Protein AF-A0A1W0E5W8-F1 (afdb_monomer_lite)

Secondary structure (DSSP, 8-state):
--HHHHHHHHHHHHGGG------PPPHHHHHHHHHHHHH---TT-TTTT-HHHHHHHHHHHHHHHHH-SS---TTHHHHHHHHHHHHHHHHHHTS--------HHHHHHHHHHHHHHHHHHHHHHHHHHHHHHTT-----------S-TTSS--------SS-SSHHHHHHHHHHHHHTHHHHHHHHHHHHHHIIIIIHHHHHHHHHHHHHHHHHHHHHHHHTT----TTGGG--HHHHHHHHHHHBS-HHHHHHHHHHHHTS-TTHHHHHHHHSHHHHTTGGG--TT--B---TTHHHHHHHHHHHHHHHHHHHHHH-SSHHHHHHHHHHHHHHHHHHHHHHTT-

Structure (mmCIF, N/CA/C/O backbone):
data_AF-A0A1W0E5W8-F1
#
_entry.id   AF-A0A1W0E5W8-F1
#
loop_
_atom_site.group_PDB
_atom_site.id
_atom_site.type_symbol
_atom_site.label_atom_id
_atom_site.label_alt_id
_atom_site.label_comp_id
_atom_site.label_asym_id
_atom_site.label_entity_id
_atom_site.label_seq_id
_atom_site.pdbx_PDB_ins_code
_atom_site.Cartn_x
_atom_site.Cartn_y
_atom_site.Cartn_z
_atom_site.occupancy
_atom_site.B_iso_or_equiv
_atom_site.auth_seq_id
_atom_site.auth_comp_id
_atom_site.auth_asym_id
_atom_site.auth_atom_id
_atom_site.pdbx_PDB_model_num
ATOM 1 N N . MET A 1 1 ? -18.834 -0.008 -12.658 1.00 58.00 1 MET A N 1
ATOM 2 C CA . MET A 1 1 ? -17.490 0.551 -12.924 1.00 58.00 1 MET A CA 1
ATOM 3 C C . MET A 1 1 ? -16.492 -0.387 -12.278 1.00 58.00 1 MET A C 1
ATOM 5 O O . MET A 1 1 ? -16.696 -0.708 -11.116 1.00 58.00 1 MET A O 1
ATOM 9 N N . ASP A 1 2 ? -15.498 -0.856 -13.028 1.00 92.31 2 ASP A N 1
ATOM 10 C CA . ASP A 1 2 ? -14.417 -1.704 -12.510 1.00 92.31 2 ASP A CA 1
ATOM 11 C C . ASP A 1 2 ? -13.715 -1.035 -11.302 1.00 92.31 2 ASP A C 1
ATOM 13 O O . ASP A 1 2 ? -13.502 0.183 -11.302 1.00 92.31 2 ASP A O 1
ATOM 17 N N . VAL A 1 3 ? -13.423 -1.807 -10.248 1.00 94.62 3 VAL A N 1
ATOM 18 C CA . VAL A 1 3 ? -12.917 -1.300 -8.957 1.00 94.62 3 VAL A CA 1
ATOM 19 C C . VAL A 1 3 ? -11.514 -0.707 -9.075 1.00 94.62 3 VAL A C 1
ATOM 21 O O . VAL A 1 3 ? -11.220 0.299 -8.420 1.00 94.62 3 VAL A O 1
ATOM 24 N N . ARG A 1 4 ? -10.688 -1.252 -9.976 1.00 95.75 4 ARG A N 1
ATOM 25 C CA . ARG A 1 4 ? -9.381 -0.690 -10.338 1.00 95.75 4 ARG A CA 1
ATOM 26 C C . ARG A 1 4 ? -9.549 0.673 -11.003 1.00 95.75 4 ARG A C 1
ATOM 28 O O . ARG A 1 4 ? -8.963 1.658 -10.561 1.00 95.75 4 ARG A O 1
ATOM 35 N N . ASN A 1 5 ? -10.411 0.762 -12.015 1.00 96.19 5 ASN A N 1
ATOM 36 C CA . ASN A 1 5 ? -10.716 2.028 -12.685 1.00 96.19 5 ASN A CA 1
ATOM 37 C C . ASN A 1 5 ? -11.333 3.076 -11.742 1.00 96.19 5 ASN A C 1
ATOM 39 O O . ASN A 1 5 ? -11.076 4.271 -11.894 1.00 96.19 5 ASN A O 1
ATOM 43 N N . LYS A 1 6 ? -12.125 2.651 -10.746 1.00 95.69 6 LYS A N 1
ATOM 44 C CA . LYS A 1 6 ? -12.601 3.545 -9.678 1.00 95.69 6 LYS A CA 1
ATOM 45 C C . LYS A 1 6 ? -11.431 4.126 -8.881 1.00 95.69 6 LYS A C 1
ATOM 47 O O . LYS A 1 6 ? -11.396 5.339 -8.682 1.00 95.69 6 LYS A O 1
ATOM 52 N N . LEU A 1 7 ? -10.480 3.280 -8.474 1.00 95.69 7 LEU A N 1
ATOM 53 C CA . LEU A 1 7 ? -9.298 3.697 -7.716 1.00 95.69 7 LEU A CA 1
ATOM 54 C C . LEU A 1 7 ? -8.460 4.714 -8.496 1.00 95.69 7 LEU A C 1
ATOM 56 O O . LEU A 1 7 ? -8.128 5.764 -7.953 1.00 95.69 7 LEU A O 1
ATOM 60 N N . ILE A 1 8 ? -8.184 4.435 -9.773 1.00 96.06 8 ILE A N 1
ATOM 61 C CA . ILE A 1 8 ? -7.447 5.338 -10.671 1.00 96.06 8 ILE A CA 1
ATOM 62 C C . ILE A 1 8 ? -8.102 6.724 -10.703 1.00 96.06 8 ILE A C 1
ATOM 64 O O . ILE A 1 8 ? -7.454 7.718 -10.382 1.00 96.06 8 ILE A O 1
ATOM 68 N N . LYS A 1 9 ? -9.411 6.784 -10.982 1.00 94.81 9 LYS A N 1
ATOM 69 C CA . LYS A 1 9 ? -10.157 8.051 -11.047 1.00 94.81 9 LYS A CA 1
ATOM 70 C C . LYS A 1 9 ? -10.177 8.799 -9.715 1.00 94.81 9 LYS A C 1
ATOM 72 O O . LYS A 1 9 ? -10.120 10.026 -9.697 1.00 94.81 9 LYS A O 1
ATOM 77 N N . ASN A 1 10 ? -10.299 8.080 -8.601 1.00 93.19 10 ASN A N 1
ATOM 78 C CA . ASN A 1 10 ? -10.285 8.681 -7.269 1.00 93.19 10 ASN A CA 1
ATOM 79 C C . ASN A 1 10 ? -8.910 9.287 -6.943 1.00 93.19 10 ASN A C 1
ATOM 81 O O . ASN A 1 10 ? -8.845 10.386 -6.392 1.00 93.19 10 ASN A O 1
ATOM 85 N N . ILE A 1 11 ? -7.822 8.615 -7.334 1.00 93.38 11 ILE A N 1
ATOM 86 C CA . ILE A 1 11 ? -6.462 9.147 -7.214 1.00 93.38 11 ILE A CA 1
ATOM 87 C C . ILE A 1 11 ? -6.289 10.393 -8.081 1.00 93.38 11 ILE A C 1
ATOM 89 O O . ILE A 1 11 ? -5.874 11.420 -7.555 1.00 93.38 11 ILE A O 1
ATOM 93 N N . GLU A 1 12 ? -6.660 10.345 -9.360 1.00 92.81 12 GLU A N 1
ATOM 94 C CA . GLU A 1 12 ? -6.537 11.485 -10.282 1.00 92.81 12 GLU A CA 1
ATOM 95 C C . GLU A 1 12 ? -7.231 12.743 -9.742 1.00 92.81 12 GLU A C 1
ATOM 97 O O . GLU A 1 12 ? -6.629 13.814 -9.722 1.00 92.81 12 GLU A O 1
ATOM 102 N N . LYS A 1 13 ? -8.446 12.600 -9.196 1.00 89.25 13 LYS A N 1
ATOM 103 C CA . LYS A 1 13 ? -9.194 13.703 -8.566 1.00 89.25 13 LYS A CA 1
ATOM 104 C C . LYS A 1 13 ? -8.541 14.246 -7.295 1.00 89.25 13 LYS A C 1
ATOM 106 O O . LYS A 1 13 ? -8.715 15.413 -6.967 1.00 89.25 13 LYS A O 1
ATOM 111 N N . SER A 1 14 ? -7.817 13.415 -6.545 1.00 82.50 14 SER A N 1
ATOM 112 C CA . SER A 1 14 ? -7.201 13.829 -5.276 1.00 82.50 14 SER A CA 1
ATOM 113 C C . SER A 1 14 ? -5.969 14.727 -5.449 1.00 82.50 14 SER A C 1
ATOM 115 O O . SER A 1 14 ? -5.551 15.372 -4.490 1.00 82.50 14 SER A O 1
ATOM 117 N N . VAL A 1 15 ? -5.396 14.782 -6.658 1.00 75.06 15 VAL A N 1
ATOM 118 C CA . VAL A 1 15 ? -4.129 15.474 -6.953 1.00 75.06 15 VAL A CA 1
ATOM 119 C C . VAL A 1 15 ? -4.300 16.986 -7.165 1.00 75.06 15 VAL A C 1
ATOM 121 O O . VAL A 1 15 ? -3.324 17.723 -7.059 1.00 75.06 15 VAL A O 1
ATOM 124 N N . GLU A 1 16 ? -5.516 17.484 -7.404 1.00 60.84 16 GLU A N 1
ATOM 125 C CA . GLU A 1 16 ? -5.757 18.875 -7.832 1.00 60.84 16 GLU A CA 1
ATOM 126 C C . GLU A 1 16 ? -5.428 19.962 -6.779 1.00 60.84 16 GLU A C 1
ATOM 128 O O . GLU A 1 16 ? -5.461 21.149 -7.102 1.00 60.84 16 GLU A O 1
ATOM 133 N N . HIS A 1 17 ? -5.080 19.612 -5.531 1.00 54.69 17 HIS A N 1
ATOM 134 C CA . HIS A 1 17 ? -5.080 20.571 -4.412 1.00 54.69 17 HIS A CA 1
ATOM 135 C C . HIS A 1 17 ? -3.897 20.500 -3.432 1.00 54.69 17 HIS A C 1
ATOM 137 O O . HIS A 1 17 ? -4.083 20.770 -2.245 1.00 54.69 17 HIS A O 1
ATOM 143 N N . CYS A 1 18 ? -2.682 20.141 -3.853 1.00 54.75 18 CYS A N 1
ATOM 144 C CA . CYS A 1 18 ? -1.567 20.055 -2.900 1.00 54.75 18 CYS A CA 1
ATOM 145 C C . CYS A 1 18 ? -0.291 20.772 -3.352 1.00 54.75 18 CYS A C 1
ATOM 147 O O . CYS A 1 18 ? 0.411 20.323 -4.254 1.00 54.75 18 CYS A O 1
ATOM 149 N N . GLU A 1 19 ? 0.049 21.845 -2.638 1.00 59.34 19 GLU A N 1
ATOM 150 C CA . GLU A 1 19 ? 1.420 22.340 -2.539 1.00 59.34 19 GLU A CA 1
ATOM 151 C C . GLU A 1 19 ? 2.146 21.555 -1.441 1.00 59.34 19 GLU A C 1
ATOM 153 O O . GLU A 1 19 ? 1.634 21.392 -0.329 1.00 59.34 19 GLU A O 1
ATOM 158 N N . PHE A 1 20 ? 3.336 21.038 -1.749 1.00 65.44 20 PHE A N 1
ATOM 159 C CA . PHE A 1 20 ? 4.083 20.181 -0.834 1.00 65.44 20 PHE A CA 1
ATOM 160 C C . PHE A 1 20 ? 5.396 20.830 -0.395 1.00 65.44 20 PHE A C 1
ATOM 162 O O . PHE A 1 20 ? 6.186 21.283 -1.223 1.00 65.44 20 PHE A O 1
ATOM 169 N N . ILE A 1 21 ? 5.677 20.794 0.910 1.00 69.75 21 ILE A N 1
ATOM 170 C CA . ILE A 1 21 ? 6.991 21.159 1.449 1.00 69.75 21 ILE A CA 1
ATOM 171 C C . ILE A 1 21 ? 7.926 19.963 1.270 1.00 69.75 21 ILE A C 1
ATOM 173 O O . ILE A 1 21 ? 7.663 18.879 1.788 1.00 69.75 21 ILE A O 1
ATOM 177 N N . ALA A 1 22 ? 9.027 20.152 0.546 1.00 72.31 22 ALA A N 1
ATOM 178 C CA . ALA A 1 22 ? 9.984 19.085 0.290 1.00 72.31 22 ALA A CA 1
ATOM 179 C C . ALA A 1 22 ? 10.604 18.549 1.596 1.00 72.31 22 ALA A C 1
ATOM 181 O O . ALA A 1 22 ? 11.234 19.286 2.354 1.00 72.31 22 ALA A O 1
ATOM 182 N N . VAL A 1 23 ? 10.480 17.239 1.825 1.00 80.19 23 VAL A N 1
ATOM 183 C CA . VAL A 1 23 ? 11.165 16.527 2.914 1.00 80.19 23 VAL A CA 1
ATOM 184 C C . VAL A 1 23 ? 12.370 15.798 2.333 1.00 80.19 23 VAL A C 1
ATOM 186 O O . VAL A 1 23 ? 12.227 14.738 1.715 1.00 80.19 23 VAL A O 1
ATOM 189 N N . LYS A 1 24 ? 13.568 16.353 2.546 1.00 85.50 24 LYS A N 1
ATOM 190 C CA . LYS A 1 24 ? 14.823 15.728 2.113 1.00 85.50 24 LYS A CA 1
ATOM 191 C C . LYS A 1 24 ? 15.079 14.452 2.920 1.00 85.50 24 LYS A C 1
ATOM 193 O O . LYS A 1 24 ? 15.191 14.507 4.141 1.00 85.50 24 LYS A O 1
ATOM 198 N N . LYS A 1 25 ? 15.195 13.317 2.229 1.00 90.62 25 LYS A N 1
ATOM 199 C CA . LYS A 1 25 ? 15.547 12.025 2.833 1.00 90.62 25 LYS A CA 1
ATOM 200 C C . LYS A 1 25 ? 17.020 11.996 3.225 1.00 90.62 25 LYS A C 1
ATOM 202 O O . LYS A 1 25 ? 17.877 12.461 2.469 1.00 90.62 25 LYS A O 1
ATOM 207 N N . CYS A 1 26 ? 17.317 11.455 4.402 1.00 90.25 26 CYS A N 1
ATOM 208 C CA . CYS A 1 26 ? 18.695 11.229 4.831 1.00 90.25 26 CYS A CA 1
ATOM 209 C C . CYS A 1 26 ? 19.223 9.880 4.309 1.00 90.25 26 CYS A C 1
ATOM 211 O O . CYS A 1 26 ? 18.461 9.057 3.805 1.00 90.25 26 CYS A O 1
ATOM 213 N N . LYS A 1 27 ? 20.535 9.629 4.422 1.00 90.50 27 LYS A N 1
ATOM 214 C CA . LYS A 1 27 ? 21.166 8.406 3.889 1.00 90.50 27 LYS A CA 1
ATOM 215 C C . LYS A 1 27 ? 20.543 7.120 4.455 1.00 90.50 27 LYS A C 1
ATOM 217 O O . LYS A 1 27 ? 20.343 6.173 3.703 1.00 90.50 27 LYS A O 1
ATOM 222 N N . SER A 1 28 ? 20.202 7.097 5.746 1.00 89.38 28 SER A N 1
ATOM 223 C CA . SER A 1 28 ? 19.550 5.935 6.366 1.00 89.38 28 SER A CA 1
ATOM 224 C C . SER A 1 28 ? 18.133 5.705 5.840 1.00 89.38 28 SER A C 1
ATOM 226 O O . SER A 1 28 ? 17.738 4.554 5.664 1.00 89.38 28 SER A O 1
ATOM 228 N N . ASP A 1 29 ? 17.382 6.768 5.526 1.00 89.81 29 ASP A N 1
ATOM 229 C CA . ASP A 1 29 ? 16.061 6.627 4.900 1.00 89.81 29 ASP A CA 1
ATOM 230 C C . ASP A 1 29 ? 16.194 5.989 3.519 1.00 89.81 29 ASP A C 1
ATOM 232 O O . ASP A 1 29 ? 15.454 5.064 3.203 1.00 89.81 29 ASP A O 1
ATOM 236 N N . ILE A 1 30 ? 17.165 6.441 2.715 1.00 93.19 30 ILE A N 1
ATOM 237 C CA . ILE A 1 30 ? 17.420 5.885 1.379 1.00 93.19 30 ILE A CA 1
ATOM 238 C C . ILE A 1 30 ? 17.762 4.398 1.458 1.00 93.19 30 ILE A C 1
ATOM 240 O O . ILE A 1 30 ? 17.171 3.611 0.725 1.00 93.19 30 ILE A O 1
ATOM 244 N N . GLN A 1 31 ? 18.642 4.008 2.383 1.00 91.75 31 GLN A N 1
ATOM 245 C CA . GLN A 1 31 ? 18.984 2.599 2.589 1.00 91.75 31 GLN A CA 1
ATOM 246 C C . GLN A 1 31 ? 17.761 1.774 3.006 1.00 91.75 31 GLN A C 1
ATOM 248 O O . GLN A 1 31 ? 17.557 0.660 2.530 1.00 91.75 31 GLN A O 1
ATOM 253 N N . THR A 1 32 ? 16.916 2.328 3.878 1.00 91.06 32 THR A N 1
ATOM 254 C CA . THR A 1 32 ? 15.687 1.656 4.314 1.00 91.06 32 THR A CA 1
ATOM 255 C C . THR A 1 32 ? 14.719 1.486 3.144 1.00 91.06 32 THR A C 1
ATOM 257 O O . THR A 1 32 ? 14.170 0.404 2.965 1.00 91.06 32 THR A O 1
ATOM 260 N N . ILE A 1 33 ? 14.539 2.518 2.313 1.00 94.75 33 ILE A N 1
ATOM 261 C CA . ILE A 1 33 ? 13.714 2.451 1.099 1.00 94.75 33 ILE A CA 1
ATOM 262 C C . ILE A 1 33 ? 14.251 1.365 0.162 1.00 94.75 33 ILE A C 1
ATOM 264 O O . ILE A 1 33 ? 13.479 0.530 -0.296 1.00 94.75 33 ILE A O 1
ATOM 268 N N . GLU A 1 34 ? 15.559 1.338 -0.094 1.00 93.94 34 GLU A N 1
ATOM 269 C CA . GLU A 1 34 ? 16.199 0.334 -0.952 1.00 93.94 34 GLU A CA 1
ATOM 270 C C . GLU A 1 34 ? 15.965 -1.094 -0.433 1.00 93.94 34 GLU A C 1
ATOM 272 O O . GLU A 1 34 ? 15.502 -1.965 -1.176 1.00 93.94 34 GLU A O 1
ATOM 277 N N . ASN A 1 35 ? 16.184 -1.320 0.864 1.00 91.31 35 ASN A N 1
ATOM 278 C CA . ASN A 1 35 ? 15.959 -2.614 1.508 1.00 91.31 35 ASN A CA 1
ATOM 279 C C . ASN A 1 35 ? 14.480 -3.032 1.447 1.00 91.31 35 ASN A C 1
ATOM 281 O O . ASN A 1 35 ? 14.163 -4.196 1.192 1.00 91.31 35 ASN A O 1
ATOM 285 N N . ASP A 1 36 ? 13.559 -2.092 1.667 1.00 91.75 36 ASP A N 1
ATOM 286 C CA . ASP A 1 36 ? 12.119 -2.318 1.565 1.00 91.75 36 ASP A CA 1
ATOM 287 C C . ASP A 1 36 ? 11.698 -2.664 0.131 1.00 91.75 36 ASP A C 1
ATOM 289 O O . ASP A 1 36 ? 10.941 -3.615 -0.061 1.00 91.75 36 ASP A O 1
ATOM 293 N N . VAL A 1 37 ? 12.208 -1.951 -0.877 1.00 93.81 37 VAL A N 1
ATOM 294 C CA . VAL A 1 37 ? 11.963 -2.232 -2.302 1.00 93.81 37 VAL A CA 1
ATOM 295 C C . VAL A 1 37 ? 12.439 -3.632 -2.673 1.00 93.81 37 VAL A C 1
ATOM 297 O O . VAL A 1 37 ? 11.706 -4.386 -3.320 1.00 93.81 37 VAL A O 1
ATOM 300 N N . ASN A 1 38 ? 13.645 -4.005 -2.245 1.00 89.88 38 ASN A N 1
ATOM 301 C CA . ASN A 1 38 ? 14.229 -5.300 -2.568 1.00 89.88 38 ASN A CA 1
ATOM 302 C C . ASN A 1 38 ? 13.421 -6.466 -1.989 1.00 89.88 38 ASN A C 1
ATOM 304 O O . ASN A 1 38 ? 13.151 -7.431 -2.712 1.00 89.88 38 ASN A O 1
ATOM 308 N N . ARG A 1 39 ? 12.977 -6.351 -0.732 1.00 86.50 39 ARG A N 1
ATOM 309 C CA . ARG A 1 39 ? 12.235 -7.417 -0.040 1.00 86.50 39 ARG A CA 1
ATOM 310 C C . ARG A 1 39 ? 10.721 -7.401 -0.266 1.00 86.50 39 ARG A C 1
ATOM 312 O O . ARG A 1 39 ? 10.044 -8.338 0.149 1.00 86.50 39 ARG A O 1
ATOM 319 N N . THR A 1 40 ? 10.164 -6.340 -0.856 1.00 86.69 40 THR A N 1
ATOM 320 C CA . THR A 1 40 ? 8.715 -6.261 -1.085 1.00 86.69 40 THR A CA 1
ATOM 321 C C . THR A 1 40 ? 8.278 -7.303 -2.103 1.00 86.69 40 THR A C 1
ATOM 323 O O . THR A 1 40 ? 8.819 -7.397 -3.207 1.00 86.69 40 THR A O 1
ATOM 326 N N . TYR A 1 41 ? 7.248 -8.061 -1.728 1.00 82.12 41 TYR A N 1
ATOM 327 C CA . TYR A 1 41 ? 6.700 -9.131 -2.541 1.00 82.12 41 TYR A CA 1
ATOM 328 C C . TYR A 1 41 ? 5.357 -8.734 -3.156 1.00 82.12 41 TYR A C 1
ATOM 330 O O . TYR A 1 41 ? 4.334 -8.676 -2.477 1.00 82.12 41 TYR A O 1
ATOM 338 N N . PHE A 1 42 ? 5.343 -8.486 -4.465 1.00 86.25 42 PHE A N 1
ATOM 339 C CA . PHE A 1 42 ? 4.152 -8.065 -5.212 1.00 86.25 42 PHE A CA 1
ATOM 340 C C . PHE A 1 42 ? 3.256 -9.255 -5.582 1.00 86.25 42 PHE A C 1
ATOM 342 O O . PHE A 1 42 ? 2.939 -9.476 -6.748 1.00 86.25 42 PHE A O 1
ATOM 349 N N . LYS A 1 43 ? 2.854 -10.061 -4.593 1.00 85.19 43 LYS A N 1
ATOM 350 C CA . LYS A 1 43 ? 2.081 -11.297 -4.825 1.00 85.19 43 LYS A CA 1
ATOM 351 C C . LYS A 1 43 ? 0.717 -11.086 -5.485 1.00 85.19 43 LYS A C 1
ATOM 353 O O . LYS A 1 43 ? 0.161 -12.020 -6.048 1.00 85.19 43 LYS A O 1
ATOM 358 N N . TYR A 1 44 ? 0.167 -9.883 -5.355 1.00 84.88 44 TYR A N 1
ATOM 359 C CA . TYR A 1 44 ? -1.111 -9.486 -5.941 1.00 84.88 44 TYR A CA 1
ATOM 360 C C . TYR A 1 44 ? -0.976 -9.024 -7.399 1.00 84.88 44 TYR A C 1
ATOM 362 O O . TYR A 1 44 ? -1.984 -8.760 -8.043 1.00 84.88 44 TYR A O 1
ATOM 370 N N . SER A 1 45 ? 0.250 -8.885 -7.907 1.00 89.00 45 SER A N 1
ATOM 371 C CA . SER A 1 45 ? 0.507 -8.300 -9.217 1.00 89.00 45 SER A CA 1
ATOM 372 C C . SER A 1 45 ? 0.187 -9.259 -10.361 1.00 89.00 45 SER A C 1
ATOM 374 O O . SER A 1 45 ? 0.540 -10.436 -10.311 1.00 89.00 45 SER A O 1
ATOM 376 N N . VAL A 1 46 ? -0.382 -8.755 -11.458 1.00 88.06 46 VAL A N 1
ATOM 377 C CA . VAL A 1 46 ? -0.590 -9.558 -12.680 1.00 88.06 46 VAL A CA 1
ATOM 378 C C . VAL A 1 46 ? 0.720 -9.934 -13.382 1.00 88.06 46 VAL A C 1
ATOM 380 O O . VAL A 1 46 ? 0.735 -10.833 -14.223 1.00 88.06 46 VAL A O 1
ATOM 383 N N . ILE A 1 47 ? 1.821 -9.244 -13.065 1.00 88.75 47 ILE A N 1
ATOM 384 C CA . ILE A 1 47 ? 3.176 -9.575 -13.533 1.00 88.75 47 ILE A CA 1
ATOM 385 C C . ILE A 1 47 ? 3.964 -10.374 -12.487 1.00 88.75 47 ILE A C 1
ATOM 387 O O . ILE A 1 47 ? 5.179 -10.539 -12.609 1.00 88.75 47 ILE A O 1
ATOM 391 N N . TYR A 1 48 ? 3.287 -10.900 -11.466 1.00 86.19 48 TYR A N 1
ATOM 392 C CA . TYR A 1 48 ? 3.891 -11.811 -10.508 1.00 86.19 48 TYR A CA 1
ATOM 393 C C . TYR A 1 48 ? 4.555 -13.008 -11.209 1.00 86.19 48 TYR A C 1
ATOM 395 O O . TYR A 1 48 ? 4.046 -13.550 -12.189 1.00 86.19 48 TYR A O 1
ATOM 403 N N . GLY A 1 49 ? 5.741 -13.393 -10.731 1.00 84.38 49 GLY A N 1
ATOM 404 C CA . GLY A 1 49 ? 6.586 -14.415 -11.359 1.00 84.38 49 GLY A CA 1
ATOM 405 C C . GLY A 1 49 ? 7.468 -13.901 -12.506 1.00 84.38 49 GLY A C 1
ATOM 406 O O . GLY A 1 49 ? 8.487 -14.522 -12.804 1.00 84.38 49 GLY A O 1
ATOM 407 N N . LYS A 1 50 ? 7.174 -12.735 -13.099 1.00 89.69 50 LYS A N 1
ATOM 408 C CA . LYS A 1 50 ? 8.038 -12.101 -14.109 1.00 89.69 50 LYS A CA 1
ATOM 409 C C . LYS A 1 50 ? 9.087 -11.212 -13.440 1.00 89.69 50 LYS A C 1
ATOM 411 O O . LYS A 1 50 ? 8.938 -9.992 -13.376 1.00 89.69 50 LYS A O 1
ATOM 416 N N . LYS A 1 51 ? 10.158 -11.829 -12.927 1.00 89.12 51 LYS A N 1
ATOM 417 C CA . LYS A 1 51 ? 11.212 -11.145 -12.148 1.00 89.12 51 LYS A CA 1
ATOM 418 C C . LYS A 1 51 ? 11.756 -9.880 -12.827 1.00 89.12 51 LYS A C 1
ATOM 420 O O . LYS A 1 51 ? 11.824 -8.840 -12.178 1.00 89.12 51 LYS A O 1
ATOM 425 N N . THR A 1 52 ? 12.083 -9.940 -14.121 1.00 91.56 52 THR A N 1
ATOM 426 C CA . THR A 1 52 ? 12.604 -8.780 -14.867 1.00 91.56 52 THR A CA 1
ATOM 427 C C . THR A 1 52 ? 11.580 -7.646 -14.963 1.00 91.56 52 THR A C 1
ATOM 429 O O . THR A 1 52 ? 11.926 -6.492 -14.739 1.00 91.56 52 THR A O 1
ATOM 432 N N . HIS A 1 53 ? 10.302 -7.948 -15.215 1.00 93.88 53 HIS A N 1
ATOM 433 C CA . HIS A 1 53 ? 9.237 -6.935 -15.246 1.00 93.88 53 HIS A CA 1
ATOM 434 C C . HIS A 1 53 ? 9.016 -6.284 -13.880 1.00 93.88 53 HIS A C 1
ATOM 436 O O . HIS A 1 53 ? 8.828 -5.072 -13.801 1.00 93.88 53 HIS A O 1
ATOM 442 N N . LEU A 1 54 ? 9.107 -7.055 -12.792 1.00 93.38 54 LEU A N 1
ATOM 443 C CA . LEU A 1 54 ? 9.004 -6.521 -11.431 1.00 93.38 54 LEU A CA 1
ATOM 444 C C . LEU A 1 54 ? 10.126 -5.526 -11.092 1.00 93.38 54 LEU A C 1
ATOM 446 O O . LEU A 1 54 ? 9.915 -4.654 -10.247 1.00 93.38 54 LEU A O 1
ATOM 450 N N . LYS A 1 55 ? 11.286 -5.580 -11.768 1.00 94.75 55 LYS A N 1
ATOM 451 C CA . LYS A 1 55 ? 12.330 -4.553 -11.614 1.00 94.75 55 LYS A CA 1
ATOM 452 C C . LYS A 1 55 ? 11.824 -3.162 -12.010 1.00 94.75 55 LYS A C 1
ATOM 454 O O . LYS A 1 55 ? 12.205 -2.189 -11.366 1.00 94.75 55 LYS A O 1
ATOM 459 N N . ILE A 1 56 ? 10.906 -3.044 -12.977 1.00 96.50 56 ILE A N 1
ATOM 460 C CA . ILE A 1 56 ? 10.302 -1.749 -13.339 1.00 96.50 56 ILE A CA 1
ATOM 461 C C . ILE A 1 56 ? 9.525 -1.167 -12.158 1.00 96.50 56 ILE A C 1
ATOM 463 O O . ILE A 1 56 ? 9.711 -0.001 -11.815 1.00 96.50 56 ILE A O 1
ATOM 467 N N . TYR A 1 57 ? 8.698 -1.980 -11.496 1.00 96.19 57 TYR A N 1
ATOM 468 C CA . TYR A 1 57 ? 7.938 -1.540 -10.322 1.00 96.19 57 TYR A CA 1
ATOM 469 C C . TYR A 1 57 ? 8.867 -1.077 -9.213 1.00 96.19 57 TYR A C 1
ATOM 471 O O . TYR A 1 57 ? 8.688 0.004 -8.661 1.00 96.19 57 TYR A O 1
ATOM 479 N N . LYS A 1 58 ? 9.884 -1.889 -8.921 1.00 96.00 58 LYS A N 1
ATOM 480 C CA . LYS A 1 58 ? 10.861 -1.604 -7.877 1.00 96.00 58 LYS A CA 1
ATOM 481 C C . LYS A 1 58 ? 11.628 -0.300 -8.137 1.00 96.00 58 LYS A C 1
ATOM 483 O O . LYS A 1 58 ? 11.719 0.513 -7.223 1.00 96.00 58 LYS A O 1
ATOM 488 N N . ASN A 1 59 ? 12.088 -0.050 -9.367 1.00 96.75 59 ASN A N 1
ATOM 489 C CA . ASN A 1 59 ? 12.752 1.213 -9.716 1.00 96.75 59 ASN A CA 1
ATOM 490 C C . ASN A 1 59 ? 11.815 2.421 -9.566 1.00 96.75 59 ASN A C 1
ATOM 492 O O . ASN A 1 59 ? 12.194 3.415 -8.949 1.00 96.75 59 ASN A O 1
ATOM 496 N N . ILE A 1 60 ? 10.581 2.326 -10.074 1.00 97.56 60 ILE A N 1
ATOM 497 C CA . ILE A 1 60 ? 9.589 3.406 -9.953 1.00 97.56 60 ILE A CA 1
ATOM 498 C C . ILE A 1 60 ? 9.303 3.712 -8.480 1.00 97.56 60 ILE A C 1
ATOM 500 O O . ILE A 1 60 ? 9.307 4.873 -8.081 1.00 97.56 60 ILE A O 1
ATOM 504 N N . LEU A 1 61 ? 9.101 2.680 -7.657 1.00 97.38 61 LEU A N 1
ATOM 505 C CA . LEU A 1 61 ? 8.849 2.836 -6.225 1.00 97.38 61 LEU A CA 1
ATOM 506 C C . LEU A 1 61 ? 10.048 3.445 -5.500 1.00 97.38 61 LEU A C 1
ATOM 508 O O . LEU A 1 61 ? 9.862 4.372 -4.714 1.00 97.38 61 LEU A O 1
ATOM 512 N N . PHE A 1 62 ? 11.264 2.970 -5.776 1.00 97.00 62 PHE A N 1
ATOM 513 C CA . PHE A 1 62 ? 12.482 3.520 -5.186 1.00 97.00 62 PHE A CA 1
ATOM 514 C C . PHE A 1 62 ? 12.607 5.022 -5.462 1.00 97.00 62 PHE A C 1
ATOM 516 O O . PHE A 1 62 ? 12.757 5.817 -4.533 1.00 97.00 62 PHE A O 1
ATOM 523 N N . GLU A 1 63 ? 12.478 5.426 -6.726 1.00 95.19 63 GLU A N 1
ATOM 524 C CA . GLU A 1 63 ? 12.554 6.833 -7.119 1.00 95.19 63 GLU A CA 1
ATOM 525 C C . GLU A 1 63 ? 11.425 7.667 -6.502 1.00 95.19 63 GLU A C 1
ATOM 527 O O . GLU A 1 63 ? 11.678 8.731 -5.938 1.00 95.19 63 GLU A O 1
ATOM 532 N N . MET A 1 64 ? 10.184 7.172 -6.548 1.00 95.38 64 MET A N 1
ATOM 533 C CA . MET A 1 64 ? 9.043 7.869 -5.959 1.00 95.38 64 MET A CA 1
ATOM 534 C C . MET A 1 64 ? 9.243 8.112 -4.463 1.00 95.38 64 MET A C 1
ATOM 536 O O . MET A 1 64 ? 9.056 9.235 -4.009 1.00 95.38 64 MET A O 1
ATOM 540 N N . PHE A 1 65 ? 9.631 7.094 -3.689 1.00 95.69 65 PHE A N 1
ATOM 541 C CA . PHE A 1 65 ? 9.793 7.222 -2.237 1.00 95.69 65 PHE A CA 1
ATOM 542 C C . PHE A 1 65 ? 11.044 7.994 -1.822 1.00 95.69 65 PHE A C 1
ATOM 544 O O . PHE A 1 65 ? 11.046 8.616 -0.756 1.00 95.69 65 PHE A O 1
ATOM 551 N N . ARG A 1 66 ? 12.082 8.015 -2.663 1.00 93.94 66 ARG A N 1
ATOM 552 C CA . ARG A 1 66 ? 13.212 8.932 -2.495 1.00 93.94 66 ARG A CA 1
ATOM 553 C C . ARG A 1 66 ? 12.755 10.391 -2.578 1.00 93.94 66 ARG A C 1
ATOM 555 O O . ARG A 1 66 ? 13.203 11.214 -1.780 1.00 93.94 66 ARG A O 1
ATOM 562 N N . ASP A 1 67 ? 11.845 10.686 -3.504 1.00 91.19 67 ASP A N 1
ATOM 563 C CA . ASP A 1 67 ? 11.490 12.057 -3.884 1.00 91.19 67 ASP A CA 1
ATOM 564 C C . ASP A 1 67 ? 10.168 12.549 -3.246 1.00 91.19 67 ASP A C 1
ATOM 566 O O . ASP A 1 67 ? 9.816 13.725 -3.361 1.00 91.19 67 ASP A O 1
ATOM 570 N N . ILE A 1 68 ? 9.421 11.679 -2.554 1.00 91.19 68 ILE A N 1
ATOM 571 C CA . ILE A 1 68 ? 8.132 12.021 -1.939 1.00 91.19 68 ILE A CA 1
ATOM 572 C C . ILE A 1 68 ? 8.304 12.969 -0.734 1.00 91.19 68 ILE A C 1
ATOM 574 O O . ILE A 1 68 ? 9.154 12.727 0.134 1.00 91.19 68 ILE A O 1
ATOM 578 N N . PRO A 1 69 ? 7.476 14.020 -0.595 1.00 90.81 69 PRO A N 1
ATOM 579 C CA . PRO A 1 69 ? 7.614 15.027 0.460 1.00 90.81 69 PRO A CA 1
ATOM 580 C C . PRO A 1 69 ? 7.003 14.593 1.809 1.00 90.81 69 PRO A C 1
ATOM 582 O O . PRO A 1 69 ? 6.435 15.400 2.535 1.00 90.81 69 PRO A O 1
ATOM 585 N N . VAL A 1 70 ? 7.115 13.311 2.170 1.00 89.56 70 VAL A N 1
ATOM 586 C CA . VAL A 1 70 ? 6.702 12.784 3.484 1.00 89.56 70 VAL A CA 1
ATOM 587 C C . VAL A 1 70 ? 7.814 11.935 4.102 1.00 89.56 70 VAL A C 1
ATOM 589 O O . VAL A 1 70 ? 8.582 11.331 3.351 1.00 89.56 70 VAL A O 1
ATOM 592 N N . PRO A 1 71 ? 7.955 11.870 5.439 1.00 89.69 71 PRO A N 1
ATOM 593 C CA . PRO A 1 71 ? 8.904 10.957 6.070 1.00 89.69 71 PRO A CA 1
ATOM 594 C C . PRO A 1 71 ? 8.62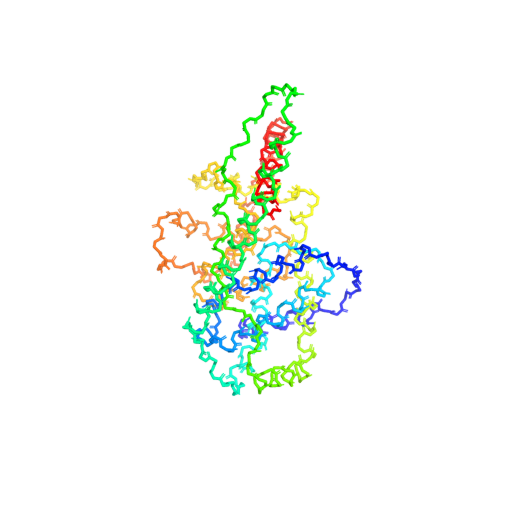0 9.506 5.672 1.00 89.69 71 PRO A C 1
ATOM 596 O O . PRO A 1 71 ? 7.461 9.105 5.545 1.00 89.69 71 PRO A O 1
ATOM 599 N N . TYR A 1 72 ? 9.682 8.732 5.458 1.00 90.62 72 TYR A N 1
ATOM 600 C CA . TYR A 1 72 ? 9.555 7.330 5.085 1.00 90.62 72 TYR A CA 1
ATOM 601 C C . TYR A 1 72 ? 9.383 6.455 6.328 1.00 90.62 72 TYR A C 1
ATOM 603 O O . TYR A 1 72 ? 10.103 6.619 7.310 1.00 90.62 72 TYR A O 1
ATOM 611 N N . TYR A 1 73 ? 8.460 5.497 6.266 1.00 87.75 73 TYR A N 1
ATOM 612 C CA . TYR A 1 73 ? 8.297 4.468 7.287 1.00 87.75 73 TYR A CA 1
ATOM 613 C C . TYR A 1 73 ? 8.256 3.089 6.635 1.00 87.75 73 TYR A C 1
ATOM 615 O O . TYR A 1 73 ? 7.700 2.903 5.550 1.00 87.75 73 TYR A O 1
ATOM 623 N N . GLN A 1 74 ? 8.831 2.110 7.329 1.00 84.94 74 GLN A N 1
ATOM 624 C CA . GLN A 1 74 ? 8.922 0.738 6.849 1.00 84.94 74 GLN A CA 1
ATOM 625 C C . GLN A 1 74 ? 7.542 0.172 6.474 1.00 84.94 74 GLN A C 1
ATOM 627 O O . GLN A 1 74 ? 6.590 0.261 7.251 1.00 84.94 74 GLN A O 1
ATOM 632 N N . GLY A 1 75 ? 7.450 -0.459 5.301 1.00 84.12 75 GLY A N 1
ATOM 633 C CA . GLY A 1 75 ? 6.203 -1.020 4.765 1.00 84.12 75 GLY A CA 1
ATOM 634 C C . GLY A 1 75 ? 5.423 -0.079 3.843 1.00 84.12 75 GLY A C 1
ATOM 635 O O . GLY A 1 75 ? 4.539 -0.544 3.129 1.00 84.12 75 GLY A O 1
ATOM 636 N N . MET A 1 76 ? 5.777 1.210 3.758 1.00 91.25 76 MET A N 1
ATOM 637 C CA . MET A 1 76 ? 5.099 2.124 2.830 1.00 91.25 76 MET A CA 1
ATOM 638 C C . MET A 1 76 ? 5.247 1.711 1.356 1.00 91.25 76 MET A C 1
ATOM 640 O O . MET A 1 76 ? 4.346 1.970 0.559 1.00 91.25 76 MET A O 1
ATOM 644 N N . ILE A 1 77 ? 6.322 1.001 0.997 1.00 93.44 77 ILE A N 1
ATOM 645 C CA . ILE A 1 77 ? 6.523 0.461 -0.357 1.00 93.44 77 ILE A CA 1
ATOM 646 C C . ILE A 1 77 ? 5.381 -0.456 -0.799 1.00 93.44 77 ILE A C 1
ATOM 648 O O . ILE A 1 77 ? 4.971 -0.399 -1.958 1.00 93.44 77 ILE A O 1
ATOM 652 N N . GLU A 1 78 ? 4.814 -1.253 0.108 1.00 91.19 78 GLU A N 1
ATOM 653 C CA . GLU A 1 78 ? 3.700 -2.149 -0.219 1.00 91.19 78 GLU A CA 1
ATOM 654 C C . GLU A 1 78 ? 2.440 -1.363 -0.601 1.00 91.19 78 GLU A C 1
ATOM 656 O O . GLU A 1 78 ? 1.679 -1.817 -1.452 1.00 91.19 78 GLU A O 1
ATOM 661 N N . ILE A 1 79 ? 2.253 -0.169 -0.027 1.00 92.19 79 ILE A N 1
ATOM 662 C CA . ILE A 1 79 ? 1.143 0.740 -0.344 1.00 92.19 79 ILE A CA 1
ATOM 663 C C . ILE A 1 79 ? 1.344 1.352 -1.729 1.00 92.19 79 ILE A C 1
ATOM 665 O O . ILE A 1 79 ? 0.438 1.330 -2.561 1.00 92.19 79 ILE A O 1
ATOM 669 N N . GLY A 1 80 ? 2.545 1.879 -1.990 1.00 95.19 80 GLY A N 1
ATOM 670 C CA . GLY A 1 80 ? 2.886 2.433 -3.300 1.00 95.19 80 GLY A CA 1
ATOM 671 C C . GLY A 1 80 ? 2.774 1.386 -4.407 1.00 95.19 80 GLY A C 1
ATOM 672 O O . GLY A 1 80 ? 2.292 1.692 -5.495 1.00 95.19 80 GLY A O 1
ATOM 673 N N . GLY A 1 81 ? 3.149 0.138 -4.109 1.00 95.44 81 GLY A N 1
ATOM 674 C CA . GLY A 1 81 ? 3.051 -0.990 -5.029 1.00 95.44 81 GLY A CA 1
ATOM 675 C C . GLY A 1 81 ? 1.641 -1.231 -5.558 1.00 95.44 81 GLY A C 1
ATOM 676 O O . GLY A 1 81 ? 1.483 -1.500 -6.744 1.00 95.44 81 GLY A O 1
ATOM 677 N N . VAL A 1 82 ? 0.614 -1.060 -4.719 1.00 95.19 82 VAL A N 1
ATOM 678 C CA . VAL A 1 82 ? -0.788 -1.227 -5.137 1.00 95.19 82 VAL A CA 1
ATOM 679 C C . VAL A 1 82 ? -1.179 -0.167 -6.162 1.00 95.19 82 VAL A C 1
ATOM 681 O O . VAL A 1 82 ? -1.865 -0.470 -7.136 1.00 95.19 82 VAL A O 1
ATOM 684 N N . LEU A 1 83 ? -0.728 1.077 -5.975 1.00 96.44 83 LEU A N 1
ATOM 685 C CA . LEU A 1 83 ? -1.015 2.151 -6.925 1.00 96.44 83 LEU A CA 1
ATOM 686 C C . LEU A 1 83 ? -0.234 1.965 -8.232 1.00 96.44 83 LEU A C 1
ATOM 688 O O . LEU A 1 83 ? -0.790 2.161 -9.311 1.00 96.44 83 LEU A O 1
ATOM 692 N N . VAL A 1 84 ? 1.027 1.534 -8.154 1.00 97.38 84 VAL A N 1
ATOM 693 C CA . VAL A 1 84 ? 1.823 1.179 -9.339 1.00 97.38 84 VAL A CA 1
ATOM 694 C C . VAL A 1 84 ? 1.165 0.036 -10.117 1.00 97.38 84 VAL A C 1
ATOM 696 O O . VAL A 1 84 ? 1.017 0.145 -11.334 1.00 97.38 84 VAL A O 1
ATOM 699 N N . GLU A 1 85 ? 0.694 -1.007 -9.433 1.00 96.25 85 GLU A N 1
ATOM 700 C CA . GLU A 1 85 ? -0.063 -2.106 -10.042 1.00 96.25 85 GLU A CA 1
ATOM 701 C C . GLU A 1 85 ? -1.331 -1.598 -10.736 1.00 96.25 85 GLU A C 1
ATOM 703 O O . GLU A 1 85 ? -1.549 -1.880 -11.917 1.00 96.25 85 GLU A O 1
ATOM 708 N N . ALA A 1 86 ? -2.140 -0.793 -10.044 1.00 96.69 86 ALA A N 1
ATOM 709 C CA . ALA A 1 86 ? -3.384 -0.271 -10.596 1.00 96.69 86 ALA A CA 1
ATOM 710 C C . ALA A 1 86 ? -3.143 0.528 -11.890 1.00 96.69 86 ALA A C 1
ATOM 712 O O . ALA A 1 86 ? -3.842 0.324 -12.882 1.00 96.69 86 ALA A O 1
ATOM 713 N N . PHE A 1 87 ? -2.138 1.402 -11.920 1.00 97.69 87 PHE A N 1
ATOM 714 C CA . PHE A 1 87 ? -1.916 2.301 -13.055 1.00 97.69 87 PHE A CA 1
ATOM 715 C C . PHE A 1 87 ? -1.067 1.708 -14.186 1.00 97.69 87 PHE A C 1
ATOM 717 O O . PHE A 1 87 ? -1.261 2.080 -15.344 1.00 97.69 87 PHE A O 1
ATOM 724 N N . LEU A 1 88 ? -0.097 0.843 -13.877 1.00 97.56 88 LEU A N 1
ATOM 725 C CA . LEU A 1 88 ? 0.974 0.491 -14.817 1.00 97.56 88 LEU A CA 1
ATOM 726 C C . LEU A 1 88 ? 1.037 -0.994 -15.184 1.00 97.56 88 LEU A C 1
ATOM 728 O O . LEU A 1 88 ? 1.778 -1.330 -16.102 1.00 97.56 88 LEU A O 1
ATOM 732 N N . SER A 1 89 ? 0.282 -1.882 -14.534 1.00 95.31 89 SER A N 1
ATOM 733 C CA . SER A 1 89 ? 0.295 -3.337 -14.797 1.00 95.31 89 SER A CA 1
ATOM 734 C C . SER A 1 89 ? 0.183 -3.731 -16.264 1.00 95.31 89 SER A C 1
ATOM 736 O O . SER A 1 89 ? 1.048 -4.446 -16.770 1.00 95.31 89 SER A O 1
ATOM 738 N N . GLU A 1 90 ? -0.828 -3.237 -16.972 1.00 94.94 90 GLU A N 1
ATOM 739 C CA . GLU A 1 90 ? -1.028 -3.546 -18.393 1.00 94.94 90 GLU A CA 1
ATOM 740 C C . GLU A 1 90 ? 0.136 -3.050 -19.252 1.00 94.94 90 GLU A C 1
ATOM 742 O O . GLU A 1 90 ? 0.652 -3.794 -20.084 1.00 94.94 90 GLU A O 1
ATOM 747 N N . LYS A 1 91 ? 0.593 -1.819 -18.996 1.00 96.75 91 LYS A N 1
ATOM 748 C CA . LYS A 1 91 ? 1.678 -1.192 -19.755 1.00 96.75 91 LYS A CA 1
ATOM 749 C C . LYS A 1 91 ? 3.016 -1.877 -19.510 1.00 96.75 91 LYS A C 1
ATOM 751 O O . LYS A 1 91 ? 3.787 -2.054 -20.441 1.00 96.75 91 LYS A O 1
ATOM 756 N N . VAL A 1 92 ? 3.296 -2.280 -18.271 1.00 96.75 92 VAL A N 1
ATOM 757 C CA . VAL A 1 92 ? 4.518 -3.020 -17.939 1.00 96.75 92 VAL A CA 1
ATOM 758 C C . VAL A 1 92 ? 4.468 -4.415 -18.543 1.00 96.75 92 VAL A C 1
ATOM 760 O O . VAL A 1 92 ? 5.456 -4.861 -19.118 1.00 96.75 92 VAL A O 1
ATOM 763 N N . ARG A 1 93 ? 3.315 -5.091 -18.494 1.00 94.56 93 ARG A N 1
ATOM 764 C CA . ARG A 1 93 ? 3.142 -6.426 -19.079 1.00 94.56 93 ARG A CA 1
ATOM 765 C C . ARG A 1 93 ? 3.423 -6.462 -20.584 1.00 94.56 93 ARG A C 1
ATOM 767 O O . ARG A 1 93 ? 3.857 -7.511 -21.059 1.00 94.56 93 ARG A O 1
ATOM 774 N N . SER A 1 94 ? 3.171 -5.370 -21.308 1.00 94.50 94 SER A N 1
ATOM 775 C CA . SER A 1 94 ? 3.420 -5.269 -22.751 1.00 94.50 94 SER A CA 1
ATOM 776 C C . SER A 1 94 ? 4.866 -4.950 -23.132 1.00 94.50 94 SER A C 1
ATOM 778 O O . SER A 1 94 ? 5.193 -5.018 -24.312 1.00 94.50 94 SER A O 1
ATOM 780 N N . ILE A 1 95 ? 5.735 -4.596 -22.179 1.00 95.50 95 ILE A N 1
ATOM 781 C CA . ILE A 1 95 ? 7.142 -4.325 -22.493 1.00 95.50 95 ILE A CA 1
ATOM 782 C C . ILE A 1 95 ? 7.845 -5.650 -22.760 1.00 95.50 95 ILE A C 1
ATOM 784 O O . ILE A 1 95 ? 7.810 -6.570 -21.935 1.00 95.50 95 ILE A O 1
ATOM 788 N N . ASP A 1 96 ? 8.525 -5.719 -23.896 1.00 94.50 96 ASP A N 1
ATOM 789 C CA . ASP A 1 96 ? 9.384 -6.840 -24.244 1.00 94.50 96 ASP A CA 1
ATOM 790 C C . ASP A 1 96 ? 10.738 -6.708 -23.535 1.00 94.50 96 ASP A C 1
ATOM 792 O O . ASP A 1 96 ? 11.620 -5.970 -23.975 1.00 94.50 96 ASP A O 1
ATOM 796 N N . LEU A 1 97 ? 10.883 -7.371 -22.387 1.00 93.62 97 LEU A N 1
ATOM 797 C CA . LEU A 1 97 ? 12.126 -7.395 -21.617 1.00 93.62 97 LEU A CA 1
ATOM 798 C C . LEU A 1 97 ? 12.824 -8.736 -21.792 1.00 93.62 97 LEU A C 1
ATOM 800 O O . LEU A 1 97 ? 12.212 -9.794 -21.625 1.00 93.62 97 LEU A O 1
ATOM 804 N N . THR A 1 98 ? 14.130 -8.678 -22.023 1.00 92.25 98 THR A N 1
ATOM 805 C CA . THR A 1 98 ? 14.976 -9.866 -22.079 1.00 92.25 98 THR A CA 1
ATOM 806 C C . THR A 1 98 ? 15.080 -10.468 -20.682 1.00 92.25 98 THR A C 1
ATOM 808 O O . THR A 1 98 ? 15.378 -9.760 -19.714 1.00 92.25 98 THR A O 1
ATOM 811 N N . SER A 1 99 ? 14.835 -11.775 -20.558 1.00 86.00 99 SER A N 1
ATOM 812 C CA . SER A 1 99 ? 15.001 -12.483 -19.287 1.00 86.00 99 SER A CA 1
ATOM 813 C C . SER A 1 99 ? 16.438 -12.334 -18.796 1.00 86.00 99 SER A C 1
ATOM 815 O O . SER A 1 99 ? 17.386 -12.663 -19.508 1.00 86.00 99 SER A O 1
ATOM 817 N N . GLU A 1 100 ? 16.600 -11.846 -17.570 1.00 80.62 100 GLU A N 1
ATOM 818 C CA . GLU A 1 100 ? 17.910 -11.780 -16.939 1.00 80.62 100 GLU A CA 1
ATOM 819 C C . GLU A 1 100 ? 18.115 -13.104 -16.211 1.00 80.62 100 GLU A C 1
ATOM 821 O O . GLU A 1 100 ? 17.549 -13.338 -15.142 1.00 80.62 100 GLU A O 1
ATOM 826 N N . HIS A 1 101 ? 18.879 -14.011 -16.826 1.00 67.06 101 HIS A N 1
ATOM 827 C CA . HIS A 1 101 ? 19.332 -15.201 -16.123 1.00 67.06 101 HIS A CA 1
ATOM 828 C C . HIS A 1 101 ? 20.343 -14.782 -15.066 1.00 67.06 101 HIS A C 1
ATOM 830 O O . HIS A 1 101 ? 21.442 -14.319 -15.363 1.00 67.06 101 HIS A O 1
ATOM 836 N N . PHE A 1 102 ? 19.933 -14.945 -13.817 1.00 58.09 102 PHE A N 1
ATOM 837 C CA . PHE A 1 102 ? 20.802 -14.782 -12.673 1.00 58.09 102 PHE A CA 1
ATOM 838 C C . PHE A 1 102 ? 21.734 -15.995 -12.625 1.00 58.09 102 PHE A C 1
ATOM 840 O O . PHE A 1 102 ? 21.313 -17.095 -12.259 1.00 58.09 102 PHE A O 1
ATOM 847 N N . ASP A 1 103 ? 22.981 -15.829 -13.067 1.00 54.84 103 ASP A N 1
ATOM 848 C CA . ASP A 1 103 ? 23.988 -16.879 -12.934 1.00 54.84 103 ASP A CA 1
ATOM 849 C C . ASP A 1 103 ? 24.439 -16.944 -11.472 1.00 54.84 103 ASP A C 1
ATOM 851 O O . ASP A 1 103 ? 25.388 -16.281 -11.048 1.00 54.84 103 ASP A O 1
ATOM 855 N N . ALA A 1 104 ? 23.726 -17.755 -10.689 1.00 51.22 104 ALA A N 1
ATOM 856 C CA . ALA A 1 104 ? 24.037 -17.998 -9.288 1.00 51.22 104 ALA A CA 1
ATOM 857 C C . ALA A 1 104 ? 25.496 -18.451 -9.090 1.00 51.22 104 ALA A C 1
ATOM 859 O O . ALA A 1 104 ? 26.086 -18.153 -8.056 1.00 51.22 104 ALA A O 1
ATOM 860 N N . ASN A 1 105 ? 26.123 -19.102 -10.080 1.00 47.75 105 ASN A N 1
ATOM 861 C CA . ASN A 1 105 ? 27.518 -19.532 -9.977 1.00 47.75 105 ASN A CA 1
ATOM 862 C C . ASN A 1 105 ? 28.502 -18.372 -10.135 1.00 47.75 105 ASN A C 1
ATOM 864 O O . ASN A 1 105 ? 29.562 -18.385 -9.506 1.00 47.75 105 ASN A O 1
ATOM 868 N N . LYS A 1 106 ? 28.170 -17.364 -10.948 1.00 51.62 106 LYS A N 1
ATOM 869 C CA . LYS A 1 106 ? 28.976 -16.145 -11.076 1.00 51.62 106 LYS A CA 1
ATOM 870 C C . LYS A 1 106 ? 28.990 -15.371 -9.758 1.00 51.62 106 LYS A C 1
ATOM 872 O O . LYS A 1 106 ? 30.058 -14.995 -9.287 1.00 51.62 106 LYS A O 1
ATOM 877 N N . ILE A 1 107 ? 27.833 -15.256 -9.112 1.00 52.78 107 ILE A N 1
ATOM 878 C CA . ILE A 1 107 ? 27.694 -14.561 -7.829 1.00 52.78 107 ILE A CA 1
ATOM 879 C C . ILE A 1 107 ? 28.281 -15.369 -6.679 1.00 52.78 107 ILE A C 1
ATOM 881 O O . ILE A 1 107 ? 28.985 -14.801 -5.866 1.00 52.78 107 ILE A O 1
ATOM 885 N N . VAL A 1 108 ? 28.119 -16.694 -6.622 1.00 51.06 108 VAL A N 1
ATOM 886 C CA . VAL A 1 108 ? 28.809 -17.509 -5.602 1.00 51.06 108 VAL A CA 1
ATOM 887 C C . VAL A 1 108 ? 30.333 -17.379 -5.725 1.00 51.06 108 VAL A C 1
ATOM 889 O O . VAL A 1 108 ? 31.022 -17.352 -4.707 1.00 51.06 108 VAL A O 1
ATOM 892 N N . ARG A 1 109 ? 30.878 -17.235 -6.942 1.00 50.69 109 ARG A N 1
ATOM 893 C CA . ARG A 1 109 ? 32.309 -16.948 -7.154 1.00 50.69 109 ARG A CA 1
ATOM 894 C C . ARG A 1 109 ? 32.690 -15.526 -6.725 1.00 50.69 109 ARG A C 1
ATOM 896 O O . ARG A 1 109 ? 33.721 -15.354 -6.078 1.00 50.69 109 ARG A O 1
ATOM 903 N N . GLU A 1 110 ? 31.868 -14.527 -7.032 1.00 51.19 110 GLU A N 1
ATOM 904 C CA . GLU A 1 110 ? 32.100 -13.128 -6.639 1.00 51.19 110 GLU A CA 1
ATOM 905 C C . GLU A 1 110 ? 31.929 -12.914 -5.118 1.00 51.19 110 GLU A C 1
ATOM 907 O O . GLU A 1 110 ? 32.790 -12.302 -4.483 1.00 51.19 110 GLU A O 1
ATOM 912 N N . LEU A 1 111 ? 30.916 -13.518 -4.494 1.00 50.56 111 LEU A N 1
ATOM 913 C CA . LEU A 1 111 ? 30.691 -13.582 -3.046 1.00 50.56 111 LEU A CA 1
ATOM 914 C C . LEU A 1 111 ? 31.801 -14.357 -2.344 1.00 50.56 111 LEU A C 1
ATOM 916 O O . LEU A 1 111 ? 32.327 -13.880 -1.349 1.00 50.56 111 LEU A O 1
ATOM 920 N N . SER A 1 112 ? 32.234 -15.501 -2.881 1.00 58.06 112 SER A N 1
ATOM 921 C CA . SER A 1 112 ? 33.409 -16.221 -2.375 1.00 58.06 112 SER A CA 1
ATOM 922 C C . SER A 1 112 ? 34.631 -15.306 -2.330 1.00 58.06 112 SER A C 1
ATOM 924 O O . SER A 1 112 ? 35.308 -15.244 -1.305 1.00 58.06 112 SER A O 1
ATOM 926 N N . SER A 1 113 ? 34.886 -14.552 -3.401 1.00 54.88 113 SER A N 1
ATOM 927 C CA . SER A 1 113 ? 36.024 -13.634 -3.454 1.00 54.88 113 SER A CA 1
ATOM 928 C C . SER A 1 113 ? 35.875 -12.445 -2.494 1.00 54.88 113 SER A C 1
ATOM 930 O O . SER A 1 113 ? 36.819 -12.121 -1.779 1.00 54.88 113 SER A O 1
ATOM 932 N N . THR A 1 114 ? 34.678 -11.862 -2.383 1.00 57.22 114 THR A N 1
ATOM 933 C CA . THR A 1 114 ? 34.395 -10.688 -1.538 1.00 57.22 114 THR A CA 1
ATOM 934 C C . THR A 1 114 ? 34.347 -11.049 -0.051 1.00 57.22 114 THR A C 1
ATOM 936 O O . THR A 1 114 ? 34.917 -10.346 0.782 1.00 57.22 114 THR A O 1
ATOM 939 N N . SER A 1 115 ? 33.741 -12.182 0.306 1.00 59.00 115 SER A N 1
ATOM 940 C CA . SER A 1 115 ? 33.746 -12.723 1.667 1.00 59.00 115 SER A CA 1
ATOM 941 C C . SER A 1 115 ? 35.152 -13.134 2.101 1.00 59.00 115 SER A C 1
ATOM 943 O O . SER A 1 115 ? 35.523 -12.882 3.245 1.00 59.00 115 SER A O 1
ATOM 945 N N . MET A 1 116 ? 35.967 -13.699 1.202 1.00 62.69 116 MET A N 1
ATOM 946 C CA . MET A 1 116 ? 37.378 -13.994 1.480 1.00 62.69 116 MET A CA 1
ATOM 947 C C . MET A 1 116 ? 38.210 -12.720 1.665 1.00 62.69 116 MET A C 1
ATOM 949 O O . MET A 1 116 ? 39.032 -12.660 2.579 1.00 62.69 116 MET A O 1
ATOM 953 N N . GLU A 1 117 ? 37.974 -11.687 0.855 1.00 68.00 117 GLU A N 1
ATOM 954 C CA . GLU A 1 117 ? 38.592 -10.362 0.989 1.00 68.00 117 GLU A CA 1
ATOM 955 C C . GLU A 1 117 ? 38.219 -9.706 2.334 1.00 68.00 117 GLU A C 1
ATOM 957 O O . GLU A 1 117 ? 39.085 -9.199 3.049 1.00 68.00 117 GLU A O 1
ATOM 962 N N . ASN A 1 118 ? 36.943 -9.772 2.727 1.00 62.34 118 ASN A N 1
ATOM 963 C CA . ASN A 1 118 ? 36.450 -9.237 3.998 1.00 62.34 118 ASN A CA 1
ATOM 964 C C . ASN A 1 118 ? 36.999 -10.019 5.201 1.00 62.34 118 ASN A C 1
ATOM 966 O O . ASN A 1 118 ? 37.476 -9.404 6.153 1.00 62.34 118 ASN A O 1
ATOM 970 N N . LEU A 1 119 ? 37.042 -11.355 5.138 1.00 58.22 119 LEU A N 1
ATOM 971 C CA . LEU A 1 119 ? 37.698 -12.206 6.142 1.00 58.22 119 LEU A CA 1
ATOM 972 C C . LEU A 1 119 ? 39.192 -11.897 6.265 1.00 58.22 119 LEU A C 1
ATOM 974 O O . LEU A 1 119 ? 39.731 -11.868 7.373 1.00 58.22 119 LEU A O 1
ATOM 978 N N . LYS A 1 120 ? 39.871 -11.651 5.142 1.00 70.69 120 LYS A N 1
ATOM 979 C CA . LYS A 1 120 ? 41.284 -11.269 5.124 1.00 70.69 120 LYS A CA 1
ATOM 980 C C . LYS A 1 120 ? 41.493 -9.909 5.792 1.00 70.69 120 LYS A C 1
ATOM 982 O O . LYS A 1 120 ? 42.337 -9.809 6.678 1.00 70.69 120 LYS A O 1
ATOM 987 N N . LYS A 1 121 ? 40.674 -8.904 5.467 1.00 73.38 121 LYS A N 1
ATOM 988 C CA . LYS A 1 121 ? 40.691 -7.583 6.125 1.00 73.38 121 LYS A CA 1
ATOM 989 C C . LYS A 1 121 ? 40.398 -7.679 7.623 1.00 73.38 121 LYS A C 1
ATOM 991 O O . LYS A 1 121 ? 41.075 -7.026 8.415 1.00 73.38 121 LYS A O 1
ATOM 996 N N . LEU A 1 122 ? 39.449 -8.527 8.026 1.00 63.75 122 LEU A N 1
ATOM 997 C CA . LEU A 1 122 ? 39.130 -8.771 9.434 1.00 63.75 122 LEU A CA 1
ATOM 998 C C . LEU A 1 122 ? 40.333 -9.384 10.166 1.00 63.75 122 LEU A C 1
ATOM 1000 O O . LEU A 1 122 ? 40.757 -8.875 11.201 1.00 63.75 122 LEU A O 1
ATOM 1004 N N . ARG A 1 123 ? 40.953 -10.420 9.584 1.00 66.44 123 ARG A N 1
ATOM 1005 C CA . ARG A 1 123 ? 42.169 -11.059 10.121 1.00 66.44 123 ARG A CA 1
ATOM 1006 C C . ARG A 1 123 ? 43.345 -10.088 10.209 1.00 66.44 123 ARG A C 1
ATOM 1008 O O . ARG A 1 123 ? 44.051 -10.082 11.213 1.00 66.44 123 ARG A O 1
ATOM 1015 N N . GLU A 1 124 ? 43.549 -9.247 9.200 1.00 73.44 124 GLU A N 1
ATOM 1016 C CA . GLU A 1 124 ? 44.598 -8.222 9.201 1.00 73.44 124 GLU A CA 1
ATOM 1017 C C . GLU A 1 124 ? 44.360 -7.152 10.275 1.00 73.44 124 GLU A C 1
ATOM 1019 O O . GLU A 1 124 ? 45.307 -6.735 10.945 1.00 73.44 124 GLU A O 1
ATOM 1024 N N . ASN A 1 125 ? 43.109 -6.738 10.489 1.00 70.50 125 ASN A N 1
ATOM 1025 C CA . ASN A 1 125 ? 42.739 -5.810 11.557 1.00 70.50 125 ASN A CA 1
ATOM 1026 C C . ASN A 1 125 ? 42.927 -6.437 12.944 1.00 70.50 125 ASN A C 1
ATOM 1028 O O . ASN A 1 125 ? 43.528 -5.807 13.814 1.00 70.50 125 ASN A O 1
ATOM 1032 N N . HIS A 1 126 ? 42.528 -7.697 13.136 1.00 65.38 126 HIS A N 1
ATOM 1033 C CA . HIS A 1 126 ? 42.795 -8.434 14.374 1.00 65.38 126 HIS A CA 1
ATOM 1034 C C . HIS A 1 126 ? 44.296 -8.603 14.633 1.00 65.38 126 HIS A C 1
ATOM 1036 O O . HIS A 1 126 ? 44.746 -8.379 15.752 1.00 65.38 126 HIS A O 1
ATOM 1042 N N . ALA A 1 127 ? 45.102 -8.906 13.612 1.00 71.88 127 ALA A N 1
ATOM 1043 C CA . ALA A 1 127 ? 46.554 -9.017 13.754 1.00 71.88 127 ALA A CA 1
ATOM 1044 C C . ALA A 1 127 ? 47.223 -7.667 14.087 1.00 71.88 127 ALA A C 1
ATOM 1046 O O . ALA A 1 127 ? 48.165 -7.617 14.881 1.00 71.88 127 ALA A O 1
ATOM 1047 N N . LYS A 1 128 ? 46.734 -6.557 13.515 1.00 70.88 128 LYS A N 1
ATOM 1048 C CA . LYS A 1 128 ? 47.188 -5.193 13.849 1.00 70.88 128 LYS A CA 1
ATOM 1049 C C . LYS A 1 128 ? 46.793 -4.793 15.274 1.00 70.88 128 LYS A C 1
ATOM 1051 O O . LYS A 1 128 ? 47.600 -4.174 15.968 1.00 70.88 128 LYS A O 1
ATOM 1056 N N . ASN A 1 129 ? 45.599 -5.177 15.722 1.00 62.88 129 ASN A N 1
ATOM 1057 C CA . ASN A 1 129 ? 45.112 -4.906 17.073 1.00 62.88 129 ASN A CA 1
ATOM 1058 C C . ASN A 1 129 ? 45.829 -5.770 18.121 1.00 62.88 129 ASN A C 1
ATOM 1060 O O . ASN A 1 129 ? 46.298 -5.231 19.117 1.00 62.88 129 ASN A O 1
ATOM 1064 N N . ALA A 1 130 ? 46.061 -7.058 17.857 1.00 58.06 130 ALA A N 1
ATOM 1065 C CA . ALA A 1 130 ? 46.843 -7.938 18.731 1.00 58.06 130 ALA A CA 1
ATOM 1066 C C . ALA A 1 130 ? 48.297 -7.451 18.908 1.00 58.06 130 ALA A C 1
ATOM 1068 O O . ALA A 1 130 ? 48.844 -7.487 20.009 1.00 58.06 130 ALA A O 1
ATOM 1069 N N . LYS A 1 131 ? 48.913 -6.896 17.852 1.00 56.94 131 LYS A N 1
ATOM 1070 C CA . LYS A 1 131 ? 50.238 -6.251 17.942 1.00 56.94 131 LYS A CA 1
ATOM 1071 C C . LYS A 1 131 ? 50.234 -4.940 18.739 1.00 56.94 131 LYS A C 1
ATOM 1073 O O . LYS A 1 131 ? 51.273 -4.573 19.281 1.00 56.94 131 LYS A O 1
ATOM 1078 N N . LYS A 1 132 ? 49.101 -4.230 18.812 1.00 53.84 132 LYS A N 1
ATOM 1079 C CA . LYS A 1 132 ? 48.937 -3.045 19.674 1.00 53.84 132 LYS A CA 1
ATOM 1080 C C . LYS A 1 132 ? 48.711 -3.423 21.141 1.00 53.84 132 LYS A C 1
ATOM 1082 O O . LYS A 1 132 ? 49.237 -2.730 22.006 1.00 53.84 132 LYS A O 1
ATOM 1087 N N . VAL A 1 133 ? 47.991 -4.515 21.410 1.00 51.09 133 VAL A N 1
ATOM 1088 C CA . VAL A 1 133 ? 47.698 -4.999 22.772 1.00 51.09 133 VAL A CA 1
ATOM 1089 C C . VAL A 1 133 ? 48.962 -5.530 23.463 1.00 51.09 133 VAL A C 1
ATOM 1091 O O . VAL A 1 133 ? 49.228 -5.154 24.597 1.00 51.09 133 VAL A O 1
ATOM 1094 N N . ASN A 1 134 ? 49.854 -6.225 22.747 1.00 46.28 134 ASN A N 1
ATOM 1095 C CA . ASN A 1 134 ? 51.147 -6.668 23.304 1.00 46.28 134 ASN A CA 1
ATOM 1096 C C . ASN A 1 134 ? 52.143 -5.540 23.644 1.00 46.28 134 ASN A C 1
ATOM 1098 O O . ASN A 1 134 ? 53.238 -5.815 24.127 1.00 46.28 134 ASN A O 1
ATOM 1102 N N . LYS A 1 135 ? 51.805 -4.270 23.384 1.00 47.69 135 LYS A N 1
ATOM 1103 C CA . LYS A 1 135 ? 52.641 -3.118 23.757 1.00 47.69 135 LYS A CA 1
ATOM 1104 C C . LYS A 1 135 ? 52.040 -2.282 24.890 1.00 47.69 135 LYS A C 1
ATOM 1106 O O . LYS A 1 135 ? 52.607 -1.248 25.238 1.00 47.69 135 LYS A O 1
ATOM 1111 N N . LYS A 1 136 ? 50.892 -2.691 25.434 1.00 45.28 136 LYS A N 1
ATOM 1112 C CA . LYS A 1 136 ? 50.168 -1.937 26.456 1.00 45.28 136 LYS A CA 1
ATOM 1113 C C . LYS A 1 136 ? 49.407 -2.890 27.384 1.00 45.28 136 LYS A C 1
ATOM 1115 O O . LYS A 1 136 ? 48.185 -2.927 27.376 1.00 45.28 136 LYS A O 1
ATOM 1120 N N . GLU A 1 137 ? 50.141 -3.649 28.188 1.00 45.91 137 GLU A N 1
ATOM 1121 C CA . GLU A 1 137 ? 49.603 -4.132 29.462 1.00 45.91 137 GLU A CA 1
ATOM 1122 C C . GLU A 1 137 ? 50.087 -3.229 30.596 1.00 45.91 137 GLU A C 1
ATOM 1124 O O . GLU A 1 137 ? 51.166 -2.644 30.507 1.00 45.91 137 GLU A O 1
ATOM 1129 N N . ILE A 1 138 ? 49.271 -3.182 31.656 1.00 44.97 138 ILE A N 1
ATOM 1130 C CA . ILE A 1 138 ? 49.382 -2.423 32.913 1.00 44.97 138 ILE A CA 1
ATOM 1131 C C . ILE A 1 138 ? 48.504 -1.152 32.930 1.00 44.97 138 ILE A C 1
ATOM 1133 O O . ILE A 1 138 ? 49.000 -0.034 32.832 1.00 44.97 138 ILE A O 1
ATOM 1137 N N . LEU A 1 139 ? 47.177 -1.319 33.026 1.00 36.94 139 LEU A N 1
ATOM 1138 C CA . LEU A 1 139 ? 46.404 -1.049 34.256 1.00 36.94 139 LEU A CA 1
ATOM 1139 C C . LEU A 1 139 ? 44.890 -1.267 34.028 1.00 36.94 139 LEU A C 1
ATOM 1141 O O . LEU A 1 139 ? 44.320 -0.749 33.077 1.00 36.94 139 LEU A O 1
ATOM 1145 N N . ASP A 1 140 ? 44.301 -1.974 34.988 1.00 36.25 140 ASP A N 1
ATOM 1146 C CA . ASP A 1 140 ? 42.905 -1.989 35.443 1.00 36.25 140 ASP A CA 1
ATOM 1147 C C . ASP A 1 140 ? 41.734 -2.553 34.607 1.00 36.25 140 ASP A C 1
ATOM 1149 O O . ASP A 1 140 ? 41.273 -1.998 33.617 1.00 36.25 140 ASP A O 1
ATOM 1153 N N . SER A 1 141 ? 41.266 -3.690 35.138 1.00 41.94 141 SER A N 1
ATOM 1154 C CA . SER A 1 141 ? 39.900 -4.110 35.484 1.00 41.94 141 SER A CA 1
ATOM 1155 C C . SER A 1 141 ? 38.688 -3.819 34.575 1.00 41.94 141 SER A C 1
ATOM 1157 O O . SER A 1 141 ? 38.269 -2.697 34.328 1.00 41.94 141 SER A O 1
ATOM 1159 N N . SER A 1 142 ? 38.035 -4.948 34.263 1.00 39.56 142 SER A N 1
ATOM 1160 C CA . SER A 1 142 ? 36.615 -5.159 33.957 1.00 39.56 142 SER A CA 1
ATOM 1161 C C . SER A 1 142 ? 36.028 -4.450 32.743 1.00 39.56 142 SER A C 1
ATOM 1163 O O . SER A 1 142 ? 35.418 -3.401 32.873 1.00 39.56 142 SER A O 1
ATOM 1165 N N . GLU A 1 143 ? 36.036 -5.145 31.607 1.00 34.03 143 GLU A N 1
ATOM 1166 C CA . GLU A 1 143 ? 34.886 -5.166 30.700 1.00 34.03 143 GLU A CA 1
ATOM 1167 C C . GLU A 1 143 ? 34.968 -6.423 29.826 1.00 34.03 143 GLU A C 1
ATOM 1169 O O . GLU A 1 143 ? 35.845 -6.593 28.982 1.00 34.03 143 GLU A O 1
ATOM 1174 N N . THR A 1 144 ? 34.088 -7.380 30.111 1.00 36.94 144 THR A N 1
ATOM 1175 C CA . THR A 1 144 ? 33.904 -8.579 29.296 1.00 36.94 144 THR A CA 1
ATOM 1176 C C . THR A 1 144 ? 32.962 -8.204 28.155 1.00 36.94 144 THR A C 1
ATOM 1178 O O . THR A 1 144 ? 31.750 -8.362 28.274 1.00 36.94 144 THR A O 1
ATOM 1181 N N . GLU A 1 145 ? 33.501 -7.658 27.064 1.00 33.97 145 GLU A N 1
ATOM 1182 C CA . GLU A 1 145 ? 32.736 -7.486 25.826 1.00 33.97 145 GLU A CA 1
ATOM 1183 C C . GLU A 1 145 ? 32.430 -8.868 25.235 1.00 33.97 145 GLU A C 1
ATOM 1185 O O . GLU A 1 145 ? 33.303 -9.619 24.793 1.00 33.97 145 GLU A O 1
ATOM 1190 N N . SER A 1 146 ? 31.153 -9.233 25.298 1.00 34.66 146 SER A N 1
ATOM 1191 C CA . SER A 1 146 ? 30.590 -10.457 24.751 1.00 34.66 146 SER A CA 1
ATOM 1192 C C . SER A 1 146 ? 30.733 -10.497 23.228 1.00 34.66 146 SER A C 1
ATOM 1194 O O . SER A 1 146 ? 30.202 -9.643 22.522 1.00 34.66 146 SER A O 1
ATOM 1196 N N . LEU A 1 147 ? 31.383 -11.548 22.727 1.00 33.16 147 LEU A N 1
ATOM 1197 C CA . LEU A 1 147 ? 31.516 -11.943 21.317 1.00 33.16 147 LEU A CA 1
ATOM 1198 C C . LEU A 1 147 ? 30.175 -12.392 20.685 1.00 33.16 147 LEU A C 1
ATOM 1200 O O . LEU A 1 147 ? 30.076 -13.494 20.149 1.00 33.16 147 LEU A O 1
ATOM 1204 N N . GLN A 1 148 ? 29.132 -11.561 20.755 1.00 30.80 148 GLN A N 1
ATOM 1205 C CA . GLN A 1 148 ? 27.809 -11.848 20.176 1.00 30.80 148 GLN A CA 1
ATOM 1206 C C . GLN A 1 148 ? 27.493 -11.091 18.871 1.00 30.80 148 GLN A C 1
ATOM 1208 O O . GLN A 1 148 ? 26.440 -11.328 18.291 1.00 30.80 148 GLN A O 1
ATOM 1213 N N . ASP A 1 149 ? 28.423 -10.296 18.337 1.00 32.94 149 ASP A N 1
ATOM 1214 C CA . ASP A 1 149 ? 28.165 -9.367 17.217 1.00 32.94 149 ASP A CA 1
ATOM 1215 C C . ASP A 1 149 ? 28.674 -9.822 15.831 1.00 32.94 149 ASP A C 1
ATOM 1217 O O . ASP A 1 149 ? 28.974 -9.008 14.966 1.00 32.94 149 ASP A O 1
ATOM 1221 N N . ILE A 1 150 ? 28.797 -11.132 15.572 1.00 34.38 150 ILE A N 1
ATOM 1222 C CA . ILE A 1 150 ? 29.285 -11.635 14.260 1.00 34.38 150 ILE A CA 1
ATOM 1223 C C . ILE A 1 150 ? 28.226 -12.476 13.517 1.00 34.38 150 ILE A C 1
ATOM 1225 O O . ILE A 1 150 ? 28.507 -13.059 12.475 1.00 34.38 150 ILE A O 1
ATOM 1229 N N . SER A 1 151 ? 26.979 -12.531 14.003 1.00 32.09 151 SER A N 1
ATOM 1230 C CA . SER A 1 151 ? 25.915 -13.316 13.343 1.00 32.09 151 SER A CA 1
ATOM 1231 C C . SER A 1 151 ? 24.901 -12.513 12.514 1.00 32.09 151 SER A C 1
ATOM 1233 O O . SER A 1 151 ? 24.020 -13.126 11.917 1.00 32.09 151 SER A O 1
ATOM 1235 N N . GLU A 1 152 ? 25.028 -11.183 12.415 1.00 33.12 152 GLU A N 1
ATOM 1236 C CA . GLU A 1 152 ? 24.039 -10.342 11.709 1.00 33.12 152 GLU A CA 1
ATOM 1237 C C . GLU A 1 152 ? 24.298 -10.103 10.208 1.00 33.12 152 GLU A C 1
ATOM 1239 O O . GLU A 1 152 ? 23.378 -9.697 9.506 1.00 33.12 152 GLU A O 1
ATOM 1244 N N . ASP A 1 153 ? 25.456 -10.465 9.650 1.00 34.44 153 ASP A N 1
ATOM 1245 C CA . ASP A 1 153 ? 25.775 -10.166 8.240 1.00 34.44 153 ASP A CA 1
ATOM 1246 C C . ASP A 1 153 ? 25.841 -11.405 7.333 1.00 34.44 153 ASP A C 1
ATOM 1248 O O . ASP A 1 153 ? 26.830 -11.664 6.645 1.00 34.44 153 ASP A O 1
ATOM 1252 N N . ILE A 1 154 ? 24.744 -12.163 7.265 1.00 30.53 154 ILE A N 1
ATOM 1253 C CA . ILE A 1 154 ? 24.448 -12.970 6.069 1.00 30.53 154 ILE A CA 1
ATOM 1254 C C . ILE A 1 154 ? 23.170 -12.423 5.439 1.00 30.53 154 ILE A C 1
ATOM 1256 O O . ILE A 1 154 ? 22.096 -13.025 5.474 1.00 30.53 154 ILE A O 1
ATOM 1260 N N . VAL A 1 155 ? 23.295 -11.234 4.850 1.00 35.09 155 VAL A N 1
ATOM 1261 C CA . VAL A 1 155 ? 22.333 -10.741 3.867 1.00 35.09 155 VAL A CA 1
ATOM 1262 C C . VAL A 1 155 ? 22.495 -11.626 2.634 1.00 35.09 155 VAL A C 1
ATOM 1264 O O . VAL A 1 155 ? 23.448 -11.474 1.873 1.00 35.09 155 VAL A O 1
ATOM 1267 N N . PHE A 1 156 ? 21.587 -12.584 2.435 1.00 31.78 156 PHE A N 1
ATOM 1268 C CA . PHE A 1 156 ? 21.394 -13.159 1.105 1.00 31.78 156 PHE A CA 1
ATOM 1269 C C . PHE A 1 156 ? 21.152 -11.982 0.164 1.00 31.78 156 PHE A C 1
ATOM 1271 O O . PHE A 1 156 ? 20.191 -11.246 0.388 1.00 31.78 156 PHE A O 1
ATOM 1278 N N . GLU A 1 157 ? 22.030 -11.769 -0.822 1.00 41.31 157 GLU A N 1
ATOM 1279 C CA . GLU A 1 157 ? 21.856 -10.727 -1.834 1.00 41.31 157 GLU A CA 1
ATOM 1280 C C . GLU A 1 157 ? 20.451 -10.859 -2.425 1.00 41.31 157 GLU A C 1
ATOM 1282 O O . GLU A 1 157 ? 20.142 -11.750 -3.216 1.00 41.31 157 GLU A O 1
ATOM 1287 N N . THR A 1 158 ? 19.552 -10.000 -1.956 1.00 49.28 158 THR A N 1
ATOM 1288 C CA . THR A 1 158 ? 18.195 -9.907 -2.462 1.00 49.28 158 THR A CA 1
ATOM 1289 C C . THR A 1 158 ? 18.310 -9.402 -3.889 1.00 49.28 158 THR A C 1
ATOM 1291 O O . THR A 1 158 ? 18.874 -8.323 -4.059 1.00 49.28 158 THR A O 1
ATOM 1294 N N . ASP A 1 159 ? 17.799 -10.158 -4.873 1.00 63.59 159 ASP A N 1
ATOM 1295 C CA . ASP A 1 159 ? 17.698 -9.793 -6.299 1.00 63.59 159 ASP A CA 1
ATOM 1296 C C . ASP A 1 159 ? 17.600 -8.263 -6.464 1.00 63.59 159 ASP A C 1
ATOM 1298 O O . ASP A 1 159 ? 16.525 -7.676 -6.270 1.00 63.59 159 ASP A O 1
ATOM 1302 N N . SER A 1 160 ? 18.737 -7.626 -6.770 1.00 80.69 160 SER A N 1
ATOM 1303 C CA . SER A 1 160 ? 18.818 -6.176 -6.920 1.00 80.69 160 SER A CA 1
ATOM 1304 C C . SER A 1 160 ? 17.821 -5.719 -7.981 1.00 80.69 160 SER A C 1
ATOM 1306 O O . SER A 1 160 ? 17.659 -6.362 -9.025 1.00 80.69 160 SER A O 1
ATOM 1308 N N . PHE A 1 161 ? 17.133 -4.602 -7.737 1.00 87.19 161 PHE A N 1
ATOM 1309 C CA . PHE A 1 161 ? 16.189 -4.071 -8.717 1.00 87.19 161 PHE A CA 1
ATOM 1310 C C . PHE A 1 161 ? 16.845 -3.343 -9.892 1.00 87.19 161 PHE A C 1
ATOM 1312 O O . PHE A 1 161 ? 16.129 -2.951 -10.811 1.00 87.19 161 PHE A O 1
ATOM 1319 N N . TYR A 1 162 ? 18.169 -3.182 -9.920 1.00 88.75 162 TYR A N 1
ATOM 1320 C CA . TYR A 1 162 ? 18.859 -2.623 -11.083 1.00 88.75 162 TYR A CA 1
ATOM 1321 C C . TYR A 1 162 ? 18.853 -3.613 -12.261 1.00 88.75 162 TYR A C 1
ATOM 1323 O O . TYR A 1 162 ? 18.912 -4.832 -12.074 1.00 88.75 162 TYR A O 1
ATOM 1331 N N . PHE A 1 163 ? 18.759 -3.098 -13.488 1.00 90.19 163 PHE A N 1
ATOM 1332 C CA . PHE A 1 163 ? 18.895 -3.908 -14.700 1.00 90.19 163 PHE A CA 1
ATOM 1333 C C . PHE A 1 163 ? 20.372 -4.169 -14.990 1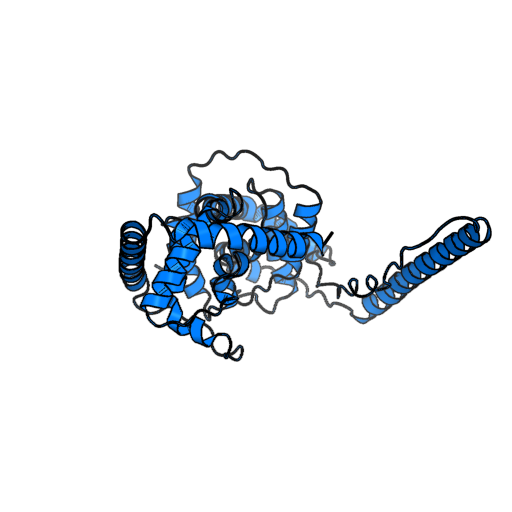.00 90.19 163 PHE A C 1
ATOM 1335 O O . PHE A 1 163 ? 21.183 -3.244 -14.951 1.00 90.19 163 PHE A O 1
ATOM 1342 N N . HIS A 1 164 ? 20.719 -5.420 -15.296 1.00 88.12 164 HIS A N 1
ATOM 1343 C CA . HIS A 1 164 ? 22.088 -5.774 -15.690 1.00 88.12 164 HIS A CA 1
ATOM 1344 C C . HIS A 1 164 ? 22.287 -5.709 -17.205 1.00 88.12 164 HIS A C 1
ATOM 1346 O O . HIS A 1 164 ? 23.408 -5.522 -17.672 1.00 88.12 164 HIS A O 1
ATOM 1352 N N . LEU A 1 165 ? 21.208 -5.871 -17.976 1.00 90.69 165 LEU A N 1
ATOM 1353 C CA . LEU A 1 165 ? 21.244 -5.744 -19.427 1.00 90.69 165 LEU A CA 1
ATOM 1354 C C . LEU A 1 165 ? 20.977 -4.292 -19.826 1.00 90.69 165 LEU A C 1
ATOM 1356 O O . LEU A 1 165 ? 19.921 -3.741 -19.511 1.00 90.69 165 LEU A O 1
ATOM 1360 N N . GLU A 1 166 ? 21.906 -3.694 -20.575 1.00 93.31 166 GLU A N 1
ATOM 1361 C CA . GLU A 1 166 ? 21.779 -2.314 -21.062 1.00 93.31 166 GLU A CA 1
ATOM 1362 C C . GLU A 1 166 ? 20.502 -2.095 -21.887 1.00 93.31 166 GLU A C 1
ATOM 13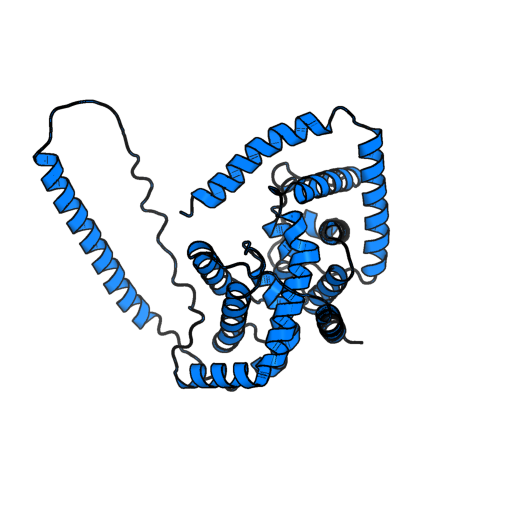64 O O . GLU A 1 166 ? 19.861 -1.053 -21.764 1.00 93.31 166 GLU A O 1
ATOM 1369 N N . ASP A 1 167 ? 20.083 -3.090 -22.677 1.00 95.69 167 ASP A N 1
ATOM 1370 C CA . ASP A 1 167 ? 18.836 -3.027 -23.450 1.00 95.69 167 ASP A CA 1
ATOM 1371 C C . ASP A 1 167 ? 17.599 -2.913 -22.543 1.00 95.69 167 ASP A C 1
ATOM 1373 O O . ASP A 1 167 ? 16.746 -2.050 -22.751 1.00 95.69 167 ASP A O 1
ATOM 1377 N N . ASN A 1 168 ? 17.530 -3.711 -21.471 1.00 95.75 168 ASN A N 1
ATOM 1378 C CA . ASN A 1 168 ? 16.445 -3.611 -20.493 1.00 95.75 168 ASN A CA 1
ATOM 1379 C C . ASN A 1 168 ? 16.474 -2.261 -19.761 1.00 95.75 168 ASN A C 1
ATOM 1381 O O . ASN A 1 168 ? 15.424 -1.651 -19.554 1.00 95.75 168 ASN A O 1
ATOM 1385 N N . GLN A 1 169 ? 17.666 -1.767 -19.409 1.00 96.00 169 GLN A N 1
ATOM 1386 C CA . GLN A 1 169 ? 17.833 -0.450 -18.793 1.00 96.00 169 GLN A CA 1
ATOM 1387 C C . GLN A 1 169 ? 17.328 0.665 -19.720 1.00 96.00 169 GLN A C 1
ATOM 1389 O O . GLN A 1 169 ? 16.613 1.564 -19.273 1.00 96.00 169 GLN A O 1
ATOM 1394 N N . LYS A 1 170 ? 17.653 0.600 -21.016 1.00 97.12 170 LYS A N 1
ATOM 1395 C CA . LYS A 1 170 ? 17.171 1.550 -22.025 1.00 97.12 170 LYS A CA 1
ATOM 1396 C C . LYS A 1 170 ? 15.648 1.501 -22.153 1.00 97.12 170 LYS A C 1
ATOM 1398 O O . LYS A 1 170 ? 15.003 2.542 -22.055 1.00 97.12 170 LYS A O 1
ATOM 1403 N N . LYS A 1 171 ? 15.066 0.302 -22.259 1.00 97.69 171 LYS A N 1
ATOM 1404 C CA . LYS A 1 171 ? 13.606 0.098 -22.299 1.00 97.69 171 LYS A CA 1
ATOM 1405 C C . LYS A 1 171 ? 12.906 0.654 -21.058 1.00 97.69 171 LYS A C 1
ATOM 1407 O O . LYS A 1 171 ? 11.844 1.258 -21.177 1.00 97.69 171 LYS A O 1
ATOM 1412 N N . TYR A 1 172 ? 13.502 0.508 -19.873 1.00 97.06 172 TYR A N 1
ATOM 1413 C CA . TYR A 1 172 ? 12.989 1.128 -18.649 1.00 97.06 172 TYR A CA 1
ATOM 1414 C C . TY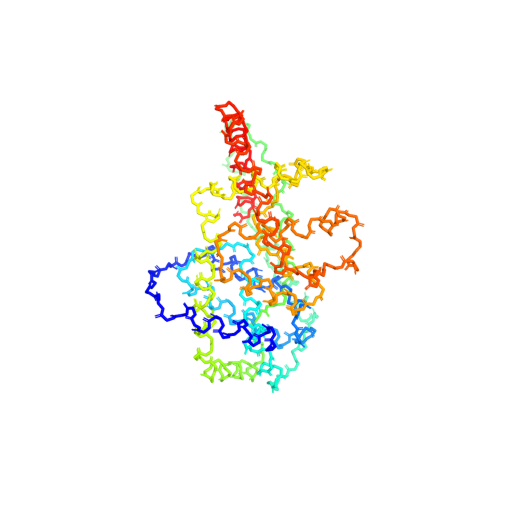R A 1 172 ? 13.021 2.664 -18.713 1.00 97.06 172 TYR A C 1
ATOM 1416 O O . TYR A 1 172 ? 12.036 3.313 -18.353 1.00 97.06 172 TYR A O 1
ATOM 1424 N N . ILE A 1 173 ? 14.123 3.254 -19.185 1.00 97.44 173 ILE A N 1
ATOM 1425 C CA . ILE A 1 173 ? 14.251 4.712 -19.337 1.00 97.44 173 ILE A CA 1
ATOM 1426 C C . ILE A 1 173 ? 13.186 5.252 -20.301 1.00 97.44 173 ILE A C 1
ATOM 1428 O O . ILE A 1 173 ? 12.512 6.237 -19.976 1.00 97.44 173 ILE A O 1
ATOM 1432 N N . ASP A 1 174 ? 12.994 4.592 -21.444 1.00 97.94 174 ASP A N 1
ATOM 1433 C CA . ASP A 1 174 ? 11.983 4.963 -22.437 1.00 97.94 174 ASP A CA 1
ATOM 1434 C C . ASP A 1 174 ? 10.567 4.825 -21.855 1.00 97.94 174 ASP A C 1
ATOM 1436 O O . ASP A 1 174 ? 9.795 5.789 -21.867 1.00 97.94 174 ASP A O 1
ATOM 1440 N N . PHE A 1 175 ? 10.268 3.698 -21.200 1.00 98.06 175 PHE A N 1
ATOM 1441 C CA . PHE A 1 175 ? 8.996 3.480 -20.507 1.00 98.06 175 PHE A CA 1
ATOM 1442 C C . PHE A 1 175 ? 8.687 4.584 -19.489 1.00 98.06 175 PHE A C 1
ATOM 1444 O O . PHE A 1 175 ? 7.571 5.112 -19.439 1.00 98.06 175 PHE A O 1
ATOM 1451 N N . LYS A 1 176 ? 9.671 4.958 -18.665 1.00 97.38 176 LYS A N 1
ATOM 1452 C CA . LYS A 1 176 ? 9.527 6.017 -17.661 1.00 97.38 176 LYS A CA 1
ATOM 1453 C C . LYS A 1 176 ? 9.251 7.370 -18.314 1.00 97.38 176 LYS A C 1
ATOM 1455 O O . LYS A 1 176 ? 8.415 8.127 -17.818 1.00 97.38 176 LYS A O 1
ATOM 1460 N N . LYS A 1 177 ? 9.931 7.683 -19.419 1.00 97.75 177 LYS A N 1
ATOM 1461 C CA . LYS A 1 177 ? 9.729 8.930 -20.168 1.00 97.75 177 LYS A CA 1
ATOM 1462 C C . LYS A 1 177 ? 8.311 9.010 -20.734 1.00 97.75 177 LYS A C 1
ATOM 1464 O O . LYS A 1 177 ? 7.647 10.031 -20.550 1.00 97.75 177 LYS A O 1
ATOM 1469 N N . GLU A 1 178 ? 7.835 7.936 -21.355 1.00 98.00 178 GLU A N 1
ATOM 1470 C CA . GLU A 1 178 ? 6.485 7.836 -21.926 1.00 98.0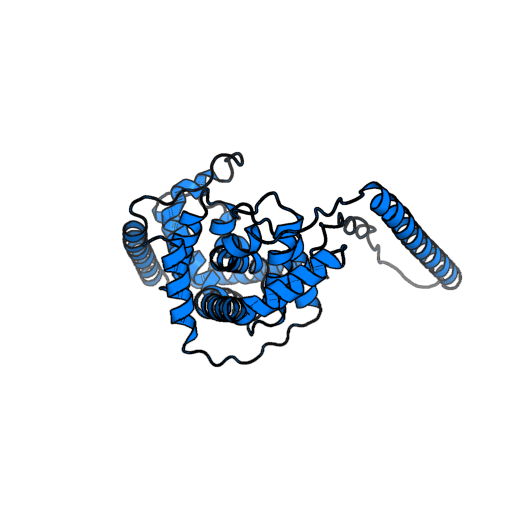0 178 GLU A CA 1
ATOM 1471 C C . GLU A 1 178 ? 5.388 7.931 -20.860 1.00 98.00 178 GLU A C 1
ATOM 1473 O O . GLU A 1 178 ? 4.341 8.541 -21.077 1.00 98.00 178 GLU A O 1
ATOM 1478 N N . ASN A 1 179 ? 5.642 7.383 -19.670 1.00 97.81 179 ASN A N 1
ATOM 1479 C CA . ASN A 1 179 ? 4.667 7.312 -18.582 1.00 97.81 179 ASN A CA 1
ATOM 1480 C C . ASN A 1 179 ? 4.885 8.364 -17.489 1.00 97.81 179 ASN A C 1
ATOM 1482 O O . ASN A 1 179 ? 4.280 8.271 -16.421 1.00 97.81 179 ASN A O 1
ATOM 1486 N N . ARG A 1 180 ? 5.695 9.399 -17.751 1.00 97.00 180 ARG A N 1
ATOM 1487 C CA . ARG A 1 180 ? 6.065 10.422 -16.759 1.00 97.00 180 ARG A CA 1
ATOM 1488 C C . ARG A 1 180 ? 4.856 11.060 -16.075 1.00 97.00 180 ARG A C 1
ATOM 1490 O O . ARG A 1 180 ? 4.856 11.194 -14.857 1.00 97.00 180 ARG A O 1
ATOM 1497 N N . LYS A 1 181 ? 3.829 11.446 -16.844 1.00 95.88 181 LYS A N 1
ATOM 1498 C CA . LYS A 1 181 ? 2.606 12.057 -16.290 1.00 95.88 181 LYS A CA 1
ATOM 1499 C C . LYS A 1 181 ? 1.880 11.091 -15.356 1.00 95.88 181 LYS A C 1
ATOM 1501 O O . LYS A 1 181 ? 1.532 11.474 -14.250 1.00 95.88 181 LYS A O 1
ATOM 1506 N N . THR A 1 182 ? 1.716 9.837 -15.778 1.00 96.94 182 THR A N 1
ATOM 1507 C CA . THR A 1 182 ? 1.094 8.793 -14.958 1.00 96.94 182 THR A CA 1
ATOM 1508 C C . THR A 1 182 ? 1.883 8.551 -13.671 1.00 96.94 182 THR A C 1
ATOM 1510 O O . THR A 1 182 ? 1.287 8.507 -12.604 1.00 96.94 182 THR A O 1
ATOM 1513 N N . ILE A 1 183 ? 3.213 8.450 -13.745 1.00 97.00 183 ILE A N 1
ATOM 1514 C CA . ILE A 1 183 ? 4.073 8.263 -12.565 1.00 97.00 183 ILE A CA 1
ATOM 1515 C C . ILE A 1 183 ? 3.938 9.443 -11.594 1.00 97.00 183 ILE A C 1
ATOM 1517 O O . ILE A 1 183 ? 3.809 9.227 -10.390 1.00 97.00 183 ILE A O 1
ATOM 1521 N N . GLU A 1 184 ? 3.896 10.679 -12.096 1.00 94.44 184 GLU A N 1
ATOM 1522 C CA . GLU A 1 184 ? 3.687 11.856 -11.246 1.00 94.44 184 GLU A CA 1
ATOM 1523 C C . GLU A 1 184 ? 2.294 11.852 -10.593 1.00 94.44 184 GLU A C 1
ATOM 1525 O O . GLU A 1 184 ? 2.175 12.127 -9.401 1.00 94.44 184 GLU A O 1
ATOM 1530 N N . THR A 1 185 ? 1.245 11.455 -11.322 1.00 94.81 185 THR A N 1
ATOM 1531 C CA . THR A 1 185 ? -0.101 11.261 -10.757 1.00 94.81 185 THR A CA 1
ATOM 1532 C C . THR A 1 185 ? -0.095 10.228 -9.628 1.00 94.81 185 THR A C 1
ATOM 1534 O O . THR A 1 185 ? -0.653 10.492 -8.563 1.00 94.81 185 THR A O 1
ATOM 1537 N N . ILE A 1 186 ? 0.569 9.081 -9.820 1.00 95.88 186 ILE A N 1
ATOM 1538 C CA . ILE A 1 186 ? 0.703 8.046 -8.782 1.00 95.88 186 ILE A CA 1
ATOM 1539 C C . ILE A 1 186 ? 1.431 8.620 -7.564 1.00 95.88 186 ILE A C 1
ATOM 1541 O O . ILE A 1 186 ? 0.964 8.453 -6.441 1.00 95.88 186 ILE A O 1
ATOM 1545 N N . LYS A 1 187 ? 2.556 9.313 -7.768 1.00 94.88 187 LYS A N 1
ATOM 1546 C CA . LYS A 1 187 ? 3.348 9.930 -6.696 1.00 94.88 187 LYS A CA 1
ATOM 1547 C C . LYS A 1 187 ? 2.533 10.939 -5.892 1.00 94.88 187 LYS A C 1
ATOM 1549 O O . LYS A 1 187 ? 2.558 10.892 -4.661 1.00 94.88 187 LYS A O 1
ATOM 1554 N N . ASN A 1 188 ? 1.779 11.808 -6.553 1.00 92.50 188 ASN A N 1
ATOM 1555 C CA . ASN A 1 188 ? 0.954 12.805 -5.875 1.00 92.50 188 ASN A CA 1
ATOM 1556 C C . ASN A 1 188 ? -0.206 12.152 -5.114 1.00 92.50 188 ASN A C 1
ATOM 1558 O O . ASN A 1 188 ? -0.420 12.461 -3.943 1.00 92.50 188 ASN A O 1
ATOM 1562 N N . GLY A 1 189 ? -0.890 11.184 -5.729 1.00 92.75 189 GLY A N 1
ATOM 1563 C CA . GLY A 1 189 ? -1.947 10.415 -5.071 1.00 92.75 189 GLY A CA 1
ATOM 1564 C C . GLY A 1 189 ? -1.451 9.629 -3.859 1.00 92.75 189 GLY A C 1
ATOM 1565 O O . GLY A 1 189 ? -2.084 9.633 -2.805 1.00 92.75 189 GLY A O 1
ATOM 1566 N N . LEU A 1 190 ? -0.280 9.000 -3.980 1.00 93.69 190 LEU A N 1
ATOM 1567 C CA . LEU A 1 190 ? 0.390 8.320 -2.876 1.00 93.69 190 LEU A CA 1
ATOM 1568 C C . LEU A 1 190 ? 0.732 9.298 -1.752 1.00 93.69 190 LEU A C 1
ATOM 1570 O O . LEU A 1 190 ? 0.480 8.999 -0.590 1.00 93.69 190 LEU A O 1
ATOM 1574 N N . THR A 1 191 ? 1.274 10.470 -2.087 1.00 92.38 191 THR A N 1
ATOM 1575 C CA . THR A 1 191 ? 1.600 11.513 -1.103 1.00 92.38 191 THR A CA 1
ATOM 1576 C C . THR A 1 191 ? 0.367 11.901 -0.304 1.00 92.38 191 THR A C 1
ATOM 1578 O O . THR A 1 191 ? 0.414 11.940 0.926 1.00 92.38 191 THR A O 1
ATOM 1581 N N . GLU A 1 192 ? -0.749 12.128 -0.991 1.00 90.50 192 GLU A N 1
ATOM 1582 C CA . GLU A 1 192 ? -1.992 12.534 -0.353 1.00 90.50 192 GLU A CA 1
ATOM 1583 C C . GLU A 1 192 ? -2.593 11.420 0.512 1.00 90.50 192 GLU A C 1
ATOM 1585 O O . GLU A 1 192 ? -2.988 11.671 1.653 1.00 90.50 192 GLU A O 1
ATOM 1590 N N . LEU A 1 193 ? -2.582 10.175 0.024 1.00 91.25 193 LEU A N 1
ATOM 1591 C CA . LEU A 1 193 ? -2.996 9.006 0.800 1.00 91.25 193 LEU A CA 1
ATOM 1592 C C . LEU A 1 193 ? -2.159 8.864 2.079 1.00 91.25 193 LEU A C 1
ATOM 1594 O O . LEU A 1 193 ? -2.709 8.721 3.174 1.00 91.25 193 LEU A O 1
ATOM 1598 N N . LEU A 1 194 ? -0.829 8.935 1.962 1.00 91.31 194 LEU A N 1
ATOM 1599 C CA . LEU A 1 194 ? 0.073 8.837 3.107 1.00 91.31 194 LEU A CA 1
ATOM 1600 C C . LEU A 1 194 ? -0.185 9.973 4.097 1.00 91.31 194 LEU A C 1
ATOM 1602 O O . LEU A 1 194 ? -0.321 9.716 5.290 1.00 91.31 194 LEU A O 1
ATOM 1606 N N . ARG A 1 195 ? -0.322 11.213 3.625 1.00 89.38 195 ARG A N 1
ATOM 1607 C CA . ARG A 1 195 ? -0.560 12.387 4.473 1.00 89.38 195 ARG A CA 1
ATOM 1608 C C . ARG A 1 195 ? -1.899 12.336 5.205 1.00 89.38 195 ARG A C 1
ATOM 1610 O O . ARG A 1 195 ? -1.956 12.718 6.370 1.00 89.38 195 ARG A O 1
ATOM 1617 N N . LYS A 1 196 ? -2.966 11.887 4.541 1.00 89.12 196 LYS A N 1
ATOM 1618 C CA . LYS A 1 196 ? -4.313 11.836 5.125 1.00 89.12 196 LYS A CA 1
ATOM 1619 C C . LYS A 1 196 ? -4.515 10.668 6.071 1.00 89.12 196 LYS A C 1
ATOM 1621 O O . LYS A 1 196 ? -5.243 10.826 7.041 1.00 89.12 196 LYS A O 1
ATOM 1626 N N . VAL A 1 197 ? -3.906 9.518 5.785 1.00 89.06 197 VAL A N 1
ATOM 1627 C CA . VAL A 1 197 ? -4.215 8.263 6.486 1.00 89.06 197 VAL A CA 1
ATOM 1628 C C . VAL A 1 197 ? -3.043 7.783 7.341 1.00 89.06 197 VAL A C 1
ATOM 1630 O O . VAL A 1 197 ? -3.233 7.435 8.500 1.00 89.06 197 VAL A O 1
ATOM 1633 N N . TYR A 1 198 ? -1.818 7.793 6.816 1.00 87.69 198 TYR A N 1
ATOM 1634 C CA . TYR A 1 198 ? -0.680 7.107 7.443 1.00 87.69 198 TYR A CA 1
ATOM 1635 C C . TYR A 1 198 ? 0.124 8.012 8.375 1.00 87.69 198 TYR A C 1
ATOM 1637 O O . TYR A 1 198 ? 0.334 7.677 9.540 1.00 87.69 198 TYR A O 1
ATOM 1645 N N . ILE A 1 199 ? 0.550 9.178 7.886 1.00 88.88 199 ILE A N 1
ATOM 1646 C CA . ILE A 1 199 ? 1.349 10.151 8.640 1.00 88.88 199 ILE A CA 1
ATOM 1647 C C . ILE A 1 199 ? 0.682 10.555 9.964 1.00 88.88 199 ILE A C 1
ATOM 1649 O O . ILE A 1 199 ? 1.382 10.562 10.977 1.00 88.88 199 ILE A O 1
ATOM 1653 N N . PRO A 1 200 ? -0.642 10.803 10.042 1.00 90.62 200 PRO A N 1
ATOM 1654 C CA . PRO A 1 200 ? -1.286 11.153 11.305 1.00 90.62 200 PRO A CA 1
ATOM 1655 C C . PRO A 1 200 ? -1.128 10.069 12.378 1.00 90.62 200 PRO A C 1
ATOM 1657 O O . PRO A 1 200 ? -0.979 10.394 13.553 1.00 90.62 200 PRO A O 1
ATOM 1660 N N . LEU A 1 201 ? -1.095 8.790 11.985 1.00 88.38 201 LEU A N 1
ATOM 1661 C CA . LEU A 1 201 ? -0.949 7.665 12.912 1.00 88.38 201 LEU A CA 1
ATOM 1662 C C . LEU A 1 201 ? 0.475 7.537 13.459 1.00 88.38 201 LEU A C 1
ATOM 1664 O O . LEU A 1 201 ? 0.653 7.200 14.627 1.00 88.38 201 LEU A O 1
ATOM 1668 N N . VAL A 1 202 ? 1.486 7.805 12.635 1.00 86.25 202 VAL A N 1
ATOM 1669 C CA . VAL A 1 202 ? 2.901 7.608 13.002 1.00 86.25 202 VAL A CA 1
ATOM 1670 C C . VAL A 1 202 ? 3.572 8.873 13.543 1.00 86.25 202 VAL A C 1
ATOM 1672 O O . VAL A 1 202 ? 4.580 8.794 14.244 1.00 86.25 202 VAL A O 1
ATOM 1675 N N . SER A 1 203 ? 2.997 10.045 13.268 1.00 84.00 203 SER A N 1
ATOM 1676 C CA . SER A 1 203 ? 3.447 11.325 13.817 1.00 84.00 203 SER A CA 1
ATOM 1677 C C . SER A 1 203 ? 3.275 11.399 15.342 1.00 84.00 203 SER A C 1
ATOM 1679 O O . SER A 1 203 ? 2.552 10.607 15.954 1.00 84.00 203 SER A O 1
ATOM 1681 N N . ASN A 1 204 ? 3.950 12.364 15.979 1.00 85.81 204 ASN A N 1
ATOM 1682 C CA . ASN A 1 204 ? 3.828 12.643 17.416 1.00 85.81 204 ASN A CA 1
ATOM 1683 C C . ASN A 1 204 ? 4.012 11.395 18.300 1.00 85.81 204 ASN A C 1
ATOM 1685 O O . ASN A 1 204 ? 3.200 11.122 19.187 1.00 85.81 204 ASN A O 1
ATOM 1689 N N . ASN A 1 205 ? 5.068 10.615 18.042 1.00 83.94 205 ASN A N 1
ATOM 1690 C CA . ASN A 1 205 ? 5.401 9.394 18.788 1.00 83.94 205 ASN A CA 1
ATOM 1691 C C . ASN A 1 205 ? 4.228 8.397 18.881 1.00 83.94 205 ASN A C 1
ATOM 1693 O O . ASN A 1 205 ? 3.986 7.787 19.935 1.00 83.94 205 ASN A O 1
ATOM 1697 N N . PHE A 1 206 ? 3.507 8.236 17.764 1.00 87.19 206 PHE A N 1
ATOM 1698 C CA . PHE A 1 206 ? 2.380 7.316 17.611 1.00 87.19 206 PHE A CA 1
ATOM 1699 C C . PHE A 1 206 ? 1.203 7.613 18.556 1.00 87.19 206 PHE A C 1
ATOM 1701 O O . PHE A 1 206 ? 0.476 6.699 18.945 1.00 87.19 206 PHE A O 1
ATOM 1708 N N . LYS A 1 207 ? 1.005 8.871 18.977 1.00 89.50 207 LYS A N 1
ATOM 1709 C CA . LYS A 1 207 ? -0.064 9.230 19.929 1.00 89.50 207 LYS A CA 1
ATOM 1710 C C . LYS A 1 207 ? -1.455 8.851 19.408 1.00 89.50 207 LYS A C 1
ATOM 1712 O O . LYS A 1 207 ? -2.180 8.142 20.101 1.00 89.50 207 LYS A O 1
ATOM 1717 N N . LEU A 1 208 ? -1.798 9.277 18.188 1.00 90.31 208 LEU A N 1
ATOM 1718 C CA . LEU A 1 208 ? -3.109 8.997 17.588 1.00 90.31 208 LEU A CA 1
ATOM 1719 C C . LEU A 1 208 ? -3.307 7.496 17.353 1.00 90.31 208 LEU A C 1
ATOM 1721 O O . LEU A 1 208 ? -4.360 6.945 17.653 1.00 90.31 208 LEU A O 1
ATOM 1725 N N . TYR A 1 209 ? -2.256 6.821 16.888 1.00 88.12 209 TYR A N 1
ATOM 1726 C CA . TYR A 1 209 ? -2.246 5.371 16.750 1.00 88.12 209 TYR A CA 1
ATOM 1727 C C . TYR A 1 209 ? -2.571 4.654 18.065 1.00 88.12 209 TYR A C 1
ATOM 1729 O O . TYR A 1 209 ? -3.428 3.778 18.084 1.00 88.12 209 TYR A O 1
ATOM 1737 N N . LYS A 1 210 ? -1.918 5.035 19.171 1.00 86.31 210 LYS A N 1
ATOM 1738 C CA . LYS A 1 210 ? -2.144 4.430 20.495 1.00 86.31 210 LYS A CA 1
ATOM 1739 C C . LYS A 1 210 ? -3.577 4.641 20.977 1.00 86.31 210 LYS A C 1
ATOM 1741 O O . LYS A 1 210 ? -4.170 3.715 21.526 1.00 86.31 210 LYS A O 1
ATOM 1746 N N . GLU A 1 211 ? -4.132 5.830 20.755 1.00 89.56 211 GLU A N 1
ATOM 1747 C CA . GLU A 1 211 ? -5.529 6.132 21.074 1.00 89.56 211 GLU A CA 1
ATOM 1748 C C . GLU A 1 211 ? -6.481 5.221 20.290 1.00 89.56 211 GLU A C 1
ATOM 1750 O O . GLU A 1 211 ? -7.282 4.499 20.883 1.00 89.56 211 GLU A O 1
ATOM 1755 N N . TYR A 1 212 ? -6.340 5.183 18.965 1.00 90.88 212 TYR A N 1
ATOM 1756 C CA . TYR A 1 212 ? -7.190 4.371 18.096 1.00 90.88 212 TYR A CA 1
ATOM 1757 C C . TYR A 1 212 ? -7.054 2.877 18.361 1.00 90.88 212 TYR A C 1
ATOM 1759 O O . TYR A 1 212 ? -8.055 2.168 18.413 1.00 90.88 212 TYR A O 1
ATOM 1767 N N . ASN A 1 213 ? -5.835 2.409 18.612 1.00 85.88 213 ASN A N 1
ATOM 1768 C CA . ASN A 1 213 ? -5.576 1.026 18.968 1.00 85.88 213 ASN A CA 1
ATOM 1769 C C . ASN A 1 213 ? -6.217 0.652 20.315 1.00 85.88 213 ASN A C 1
ATOM 1771 O O . ASN A 1 213 ? -6.746 -0.446 20.451 1.00 85.88 213 ASN A O 1
ATOM 1775 N N . SER A 1 214 ? -6.236 1.567 21.290 1.00 86.69 214 SER A N 1
ATOM 1776 C CA . SER A 1 214 ? -6.900 1.338 22.583 1.00 86.69 214 SER A CA 1
ATOM 1777 C C . SER A 1 214 ? -8.416 1.202 22.424 1.00 86.69 214 SER A C 1
ATOM 1779 O O . SER A 1 214 ? -9.013 0.283 22.983 1.00 86.69 214 SER A O 1
ATOM 1781 N N . ILE A 1 215 ? -9.028 2.076 21.615 1.00 90.00 215 ILE A N 1
ATOM 1782 C CA . ILE A 1 215 ? -10.459 2.007 21.280 1.00 90.00 215 ILE A CA 1
ATOM 1783 C C . ILE A 1 215 ? -10.767 0.698 20.545 1.00 90.00 215 ILE A C 1
ATOM 1785 O O . ILE A 1 215 ? -11.712 -0.006 20.895 1.00 90.00 215 ILE A O 1
ATOM 1789 N N . PHE A 1 216 ? -9.944 0.342 19.558 1.00 88.19 216 PHE A N 1
ATOM 1790 C CA . PHE A 1 216 ? -10.089 -0.897 18.803 1.00 88.19 216 PHE A CA 1
ATOM 1791 C C . PHE A 1 216 ? -9.995 -2.134 19.705 1.00 88.19 216 PHE A C 1
ATOM 1793 O O . PHE A 1 216 ? -10.838 -3.021 19.614 1.00 88.19 216 PHE A O 1
ATOM 1800 N N . CYS A 1 217 ? -9.032 -2.183 20.630 1.00 84.44 217 CYS A N 1
ATOM 1801 C CA . CYS A 1 217 ? -8.908 -3.298 21.569 1.00 84.44 217 CYS A CA 1
ATOM 1802 C C . CYS A 1 217 ? -10.144 -3.427 22.470 1.00 84.44 217 CYS A C 1
ATOM 1804 O O . CYS A 1 217 ? -10.650 -4.532 22.658 1.00 84.44 217 CYS A O 1
ATOM 1806 N N . ALA A 1 218 ? -10.662 -2.312 22.993 1.00 86.50 218 ALA A N 1
ATOM 1807 C CA . ALA A 1 218 ? -11.892 -2.314 23.785 1.00 86.50 218 ALA A CA 1
ATOM 1808 C C . ALA A 1 218 ? -13.094 -2.817 22.970 1.00 86.50 218 ALA A C 1
ATOM 1810 O O . ALA A 1 218 ? -13.881 -3.630 23.459 1.00 86.50 218 ALA A O 1
ATOM 1811 N N . PHE A 1 219 ? -13.197 -2.397 21.706 1.00 88.38 219 PHE A N 1
ATOM 1812 C CA . PHE A 1 219 ? -14.240 -2.856 20.795 1.00 88.38 219 PHE A CA 1
ATOM 1813 C C . PHE A 1 219 ? -14.155 -4.372 20.591 1.00 88.38 219 PHE A C 1
ATOM 1815 O O . PHE A 1 219 ? -15.143 -5.078 20.773 1.00 88.38 219 PHE A O 1
ATOM 1822 N N . MET A 1 220 ? -12.968 -4.894 20.300 1.00 84.69 220 MET A N 1
ATOM 1823 C CA . MET A 1 220 ? -12.750 -6.325 20.088 1.00 84.69 220 MET A CA 1
ATOM 1824 C C . MET A 1 220 ? -13.067 -7.146 21.347 1.00 84.69 220 MET A C 1
ATOM 1826 O O . MET A 1 220 ? -13.742 -8.171 21.257 1.00 84.69 220 MET A O 1
ATOM 1830 N N . HIS A 1 221 ? -12.692 -6.654 22.533 1.00 83.88 221 HIS A N 1
ATOM 1831 C CA . HIS A 1 221 ? -13.086 -7.271 23.801 1.00 83.88 221 HIS A CA 1
ATOM 1832 C C . HIS A 1 221 ? -14.606 -7.304 23.997 1.00 83.88 221 HIS A C 1
ATOM 1834 O O . HIS A 1 221 ? -15.134 -8.328 24.428 1.00 83.88 221 HIS A O 1
ATOM 1840 N N . SER A 1 222 ? -15.325 -6.236 23.630 1.00 87.12 222 SER A N 1
ATOM 1841 C CA . SER A 1 222 ? -16.797 -6.210 23.693 1.00 87.12 222 SER A CA 1
ATOM 1842 C C . SER A 1 222 ? -17.460 -7.237 22.764 1.00 87.12 222 SER A C 1
ATOM 1844 O O . SER A 1 222 ? -18.588 -7.657 23.008 1.00 87.12 222 SER A O 1
ATOM 1846 N N . LYS A 1 223 ? -16.747 -7.680 21.720 1.00 86.38 223 LYS A N 1
ATOM 1847 C CA . LYS A 1 223 ? -17.169 -8.746 20.802 1.00 86.38 223 LYS A CA 1
ATOM 1848 C C . LYS A 1 223 ? -16.735 -10.146 21.250 1.00 86.38 223 LYS A C 1
ATOM 1850 O O . LYS A 1 223 ? -16.950 -11.102 20.517 1.00 86.38 223 LYS A O 1
ATOM 1855 N N . GLY A 1 224 ? -16.142 -10.280 22.438 1.00 82.62 224 GLY A N 1
ATOM 1856 C CA . GLY A 1 224 ? -15.663 -11.559 22.966 1.00 82.62 224 GLY A CA 1
ATOM 1857 C C . GLY A 1 224 ? -14.332 -12.031 22.375 1.00 82.62 224 GLY A C 1
ATOM 1858 O O . GLY A 1 224 ? -13.899 -13.139 22.688 1.00 82.62 224 GLY A O 1
ATOM 1859 N N . VAL A 1 225 ? -13.657 -11.200 21.572 1.00 76.62 225 VAL A N 1
ATOM 1860 C CA . VAL A 1 225 ? -12.380 -11.549 20.940 1.00 76.62 225 VAL A CA 1
ATOM 1861 C C . VAL A 1 225 ? -11.245 -11.416 21.952 1.00 76.62 225 VAL A C 1
ATOM 1863 O O . VAL A 1 225 ? -11.036 -10.360 22.562 1.00 76.62 225 VAL A O 1
ATOM 1866 N N . LYS A 1 226 ? -10.481 -12.498 22.142 1.00 67.88 226 LYS A N 1
ATOM 1867 C CA . LYS A 1 226 ? -9.317 -12.508 23.039 1.00 67.88 226 LYS A CA 1
ATOM 1868 C C . LYS A 1 226 ? -8.077 -12.033 22.293 1.00 67.88 226 LYS A C 1
ATOM 1870 O O . LYS A 1 226 ? -7.335 -12.825 21.721 1.00 67.88 226 LYS A O 1
ATOM 1875 N N . ILE A 1 227 ? -7.806 -10.734 22.358 1.00 64.38 227 ILE A N 1
ATOM 1876 C CA . ILE A 1 227 ? -6.546 -10.188 21.856 1.00 64.38 227 ILE A CA 1
ATOM 1877 C C . ILE A 1 227 ? -5.420 -10.552 22.836 1.00 64.38 227 ILE A C 1
ATOM 1879 O O . ILE A 1 227 ? -5.466 -10.192 24.013 1.00 64.38 227 ILE A O 1
ATOM 1883 N N . SER A 1 228 ? -4.398 -11.276 22.369 1.00 58.88 228 SER A N 1
ATOM 1884 C CA . SER A 1 228 ? -3.203 -11.542 23.183 1.00 58.88 228 SER A CA 1
ATOM 1885 C C . SER A 1 228 ? -2.500 -10.225 23.550 1.00 58.88 228 SER A C 1
ATOM 1887 O O . SER A 1 228 ? -2.516 -9.287 22.762 1.00 58.88 228 SER A O 1
ATOM 1889 N N . LYS A 1 229 ? -1.817 -10.133 24.701 1.00 52.09 229 LYS A N 1
ATOM 1890 C CA . LYS A 1 229 ? -1.051 -8.919 25.078 1.00 52.09 229 LYS A CA 1
ATOM 1891 C C . LYS A 1 229 ? 0.028 -8.516 24.056 1.00 52.09 229 LYS A C 1
ATOM 1893 O O . LYS A 1 229 ? 0.466 -7.374 24.057 1.00 52.09 229 LYS A O 1
ATOM 1898 N N . MET A 1 230 ? 0.469 -9.442 23.201 1.00 44.78 230 MET A N 1
ATOM 1899 C CA . MET A 1 230 ? 1.348 -9.145 22.063 1.00 44.78 230 MET A CA 1
ATOM 1900 C C . MET A 1 230 ? 0.551 -8.584 20.875 1.00 44.78 230 MET A C 1
ATOM 1902 O O . MET A 1 230 ? 0.965 -7.603 20.271 1.00 44.78 230 MET A O 1
ATOM 1906 N N . CYS A 1 231 ? -0.631 -9.134 20.583 1.00 50.38 231 CYS A N 1
ATOM 1907 C CA . CYS A 1 231 ? -1.537 -8.655 19.532 1.00 50.38 231 CYS A CA 1
ATOM 1908 C C . CYS A 1 231 ? -2.301 -7.376 19.907 1.00 50.38 231 CYS A C 1
ATOM 1910 O O . CYS A 1 231 ? -2.796 -6.695 19.017 1.00 50.38 231 CYS A O 1
ATOM 1912 N N . SER A 1 232 ? -2.379 -7.007 21.193 1.00 50.00 232 SER A N 1
ATOM 1913 C CA . SER A 1 232 ? -2.890 -5.694 21.617 1.00 50.00 232 SER A CA 1
ATOM 1914 C C . SER A 1 232 ? -1.969 -4.574 21.160 1.00 50.00 232 SER A C 1
ATOM 1916 O O . SER A 1 232 ? -2.365 -3.415 21.143 1.00 50.00 232 SER A O 1
ATOM 1918 N N . PHE A 1 233 ? -0.753 -4.928 20.750 1.00 52.41 233 PHE A N 1
ATOM 1919 C CA . PHE A 1 233 ? 0.128 -4.108 19.948 1.00 52.41 233 PHE A CA 1
ATOM 1920 C C . PHE A 1 233 ? 0.202 -4.731 18.560 1.00 52.41 233 PHE A C 1
ATOM 1922 O O . PHE A 1 233 ? 1.239 -5.249 18.144 1.00 52.41 233 PHE A O 1
ATOM 1929 N N . LEU A 1 234 ? -0.898 -4.643 17.802 1.00 57.41 234 LEU A N 1
ATOM 1930 C CA . LEU A 1 234 ? -0.765 -4.658 16.351 1.00 57.41 234 LEU A CA 1
ATOM 1931 C C . LEU A 1 234 ? 0.388 -3.694 16.042 1.00 57.41 234 LEU A C 1
ATOM 1933 O O . LEU A 1 234 ? 0.479 -2.611 16.626 1.00 57.41 234 LEU A O 1
ATOM 1937 N N . THR A 1 235 ? 1.375 -4.112 15.261 1.00 59.34 235 THR A N 1
ATOM 1938 C CA . THR A 1 235 ? 2.425 -3.165 14.888 1.00 59.34 235 THR A CA 1
ATOM 1939 C C . THR A 1 235 ? 1.807 -2.214 13.873 1.00 59.34 235 THR A C 1
ATOM 1941 O O . THR A 1 235 ? 1.018 -2.650 13.033 1.00 59.34 235 THR A O 1
ATOM 1944 N N . ALA A 1 236 ? 2.159 -0.924 13.913 1.00 60.44 236 ALA A N 1
ATOM 1945 C CA . ALA A 1 236 ? 1.717 0.013 12.879 1.00 60.44 236 ALA A CA 1
ATOM 1946 C C . ALA A 1 236 ? 2.017 -0.569 11.487 1.00 60.44 236 ALA A C 1
ATOM 1948 O O . ALA A 1 236 ? 1.150 -0.594 10.628 1.00 60.44 236 ALA A O 1
ATOM 1949 N N . LYS A 1 237 ? 3.186 -1.200 11.312 1.00 62.97 237 LYS A N 1
ATOM 1950 C CA . LYS A 1 237 ? 3.530 -1.969 10.110 1.00 62.97 237 LYS A CA 1
ATOM 1951 C C . LYS A 1 237 ? 2.447 -2.980 9.708 1.00 62.97 237 LYS A C 1
ATOM 1953 O O . LYS A 1 237 ? 2.077 -3.014 8.541 1.00 62.97 237 LYS A O 1
ATOM 1958 N N . HIS A 1 238 ? 1.940 -3.791 10.635 1.00 69.69 238 HIS A N 1
ATOM 1959 C CA . HIS A 1 238 ? 0.905 -4.781 10.341 1.00 69.69 238 HIS A CA 1
ATOM 1960 C C . HIS A 1 238 ? -0.433 -4.120 9.979 1.00 69.69 238 HIS A C 1
ATOM 1962 O O . HIS A 1 238 ? -0.963 -4.417 8.918 1.00 69.69 238 HIS A O 1
ATOM 1968 N N . ILE A 1 239 ? -0.922 -3.145 10.757 1.00 70.44 239 ILE A N 1
ATOM 1969 C CA . ILE A 1 239 ? -2.179 -2.428 10.440 1.00 70.44 239 ILE A CA 1
ATOM 1970 C C . ILE A 1 239 ? -2.128 -1.773 9.056 1.00 70.44 239 ILE A C 1
ATOM 1972 O O . ILE A 1 239 ? -3.097 -1.804 8.301 1.00 70.44 239 ILE A O 1
ATOM 1976 N N . LEU A 1 240 ? -0.983 -1.184 8.725 1.00 71.31 240 LEU A N 1
ATOM 1977 C CA . LEU A 1 240 ? -0.802 -0.381 7.523 1.00 71.31 240 LEU A CA 1
ATOM 1978 C C . LEU A 1 240 ? -0.603 -1.222 6.255 1.00 71.31 240 LEU A C 1
ATOM 1980 O O . LEU A 1 240 ? -0.729 -0.686 5.160 1.00 71.31 240 LEU A O 1
ATOM 1984 N N . THR A 1 241 ? -0.270 -2.510 6.384 1.00 77.06 241 THR A N 1
ATOM 1985 C CA . THR A 1 241 ? 0.104 -3.355 5.235 1.00 77.06 241 THR A CA 1
ATOM 1986 C C . THR A 1 241 ? -0.595 -4.710 5.181 1.00 77.06 241 THR A C 1
ATOM 1988 O O . THR A 1 241 ? -0.448 -5.424 4.189 1.00 77.06 241 THR A O 1
ATOM 1991 N N . PHE A 1 242 ? -1.394 -5.049 6.199 1.00 77.88 242 PHE A N 1
ATOM 1992 C CA . PHE A 1 242 ? -2.154 -6.299 6.306 1.00 77.88 242 PHE A CA 1
ATOM 1993 C C . PHE A 1 242 ? -2.891 -6.632 5.006 1.00 77.88 242 PHE A C 1
ATOM 1995 O O . PHE A 1 242 ? -2.711 -7.697 4.429 1.00 77.88 242 PHE A O 1
ATOM 2002 N N . PHE A 1 243 ? -3.644 -5.682 4.455 1.00 81.25 243 PHE A N 1
ATOM 2003 C CA . PHE A 1 243 ? -4.429 -5.936 3.248 1.00 81.25 243 PHE A CA 1
ATOM 2004 C C . PHE A 1 243 ? -3.571 -6.170 1.993 1.00 81.25 243 PHE A C 1
ATOM 2006 O O . PHE A 1 243 ? -3.986 -6.904 1.103 1.00 81.25 243 PHE A O 1
ATOM 2013 N N . CYS A 1 244 ? -2.351 -5.631 1.918 1.00 81.56 244 CYS A N 1
ATOM 2014 C CA . CYS A 1 244 ? -1.423 -5.963 0.831 1.00 81.56 244 CYS A CA 1
ATOM 2015 C C . CYS A 1 244 ? -0.874 -7.394 0.971 1.00 81.56 244 CYS A C 1
ATOM 2017 O O . CYS A 1 244 ? -0.520 -8.036 -0.022 1.00 81.56 244 CYS A O 1
ATOM 2019 N N . ARG A 1 245 ? -0.786 -7.892 2.210 1.00 78.25 245 ARG A N 1
ATOM 2020 C CA . ARG A 1 245 ? -0.139 -9.159 2.558 1.00 78.25 245 ARG A CA 1
ATOM 2021 C C . ARG A 1 245 ? -1.076 -10.323 2.757 1.00 78.25 245 ARG A C 1
ATOM 2023 O O . ARG A 1 245 ? -0.608 -11.435 2.580 1.00 78.25 245 ARG A O 1
ATOM 2030 N N . ASP A 1 246 ? -2.348 -10.111 3.046 1.00 80.19 246 ASP A N 1
ATOM 2031 C CA . ASP A 1 246 ? -3.220 -11.191 3.520 1.00 80.19 246 ASP A CA 1
ATOM 2032 C C . ASP A 1 246 ? -4.497 -11.339 2.685 1.00 80.19 246 ASP A C 1
ATOM 2034 O O . ASP A 1 246 ? -5.154 -12.377 2.747 1.00 80.19 246 ASP A O 1
ATOM 2038 N N . MET A 1 247 ? -4.794 -10.380 1.799 1.00 84.62 247 MET A N 1
ATOM 2039 C CA . MET A 1 247 ? -5.927 -10.497 0.876 1.00 84.62 247 MET A CA 1
ATOM 2040 C C . MET A 1 247 ? -5.665 -11.508 -0.244 1.00 84.62 247 MET A C 1
ATOM 2042 O O . MET A 1 247 ? -4.539 -11.674 -0.737 1.00 84.62 247 MET A O 1
ATOM 2046 N N . ARG A 1 248 ? -6.738 -12.197 -0.648 1.00 82.81 248 ARG A N 1
ATOM 2047 C CA . ARG A 1 248 ? -6.716 -13.210 -1.709 1.00 82.81 248 ARG A CA 1
ATOM 2048 C C . ARG A 1 248 ? -6.683 -12.610 -3.110 1.00 82.81 248 ARG A C 1
ATOM 2050 O O . ARG A 1 248 ? -5.930 -13.110 -3.944 1.00 82.81 248 ARG A O 1
ATOM 2057 N N . ASN A 1 249 ? -7.499 -11.586 -3.356 1.00 86.00 249 ASN A N 1
ATOM 2058 C CA . ASN A 1 249 ? -7.676 -10.949 -4.661 1.00 86.00 249 ASN A CA 1
ATOM 2059 C C . ASN A 1 249 ? -7.170 -9.496 -4.636 1.00 86.00 249 ASN A C 1
ATOM 2061 O O . ASN A 1 249 ? -7.316 -8.798 -3.637 1.00 86.00 249 ASN A O 1
ATOM 2065 N N . VAL A 1 250 ? -6.596 -9.036 -5.749 1.00 90.69 250 VAL A N 1
ATOM 2066 C CA . VAL A 1 250 ? -6.188 -7.643 -5.950 1.00 90.69 250 VAL A CA 1
ATOM 2067 C C . VAL A 1 250 ? -7.388 -6.688 -6.006 1.00 90.69 250 VAL A C 1
ATOM 2069 O O . VAL A 1 250 ? -7.285 -5.561 -5.530 1.00 90.69 250 VAL A O 1
ATOM 2072 N N . ASP A 1 251 ? -8.549 -7.138 -6.489 1.00 93.44 251 ASP A N 1
ATOM 2073 C CA . ASP A 1 251 ? -9.759 -6.304 -6.524 1.00 93.44 251 ASP A CA 1
ATOM 2074 C C . ASP A 1 251 ? -10.214 -5.889 -5.123 1.00 93.44 251 ASP A C 1
ATOM 2076 O O . ASP A 1 251 ? -10.569 -4.732 -4.895 1.00 93.44 251 ASP A O 1
ATOM 2080 N N . ASP A 1 252 ? -10.115 -6.803 -4.159 1.00 93.19 252 ASP A N 1
ATOM 2081 C CA . ASP A 1 252 ? -10.389 -6.526 -2.751 1.00 93.19 252 ASP A CA 1
ATOM 2082 C C . ASP A 1 252 ? -9.421 -5.477 -2.188 1.00 93.19 252 ASP A C 1
ATOM 2084 O O . ASP A 1 252 ? -9.819 -4.564 -1.460 1.00 93.19 252 ASP A O 1
ATOM 2088 N N . ILE A 1 253 ? -8.145 -5.557 -2.579 1.00 93.50 253 ILE A N 1
ATOM 2089 C CA . ILE A 1 253 ? -7.145 -4.543 -2.235 1.00 93.50 253 ILE A CA 1
ATOM 2090 C C . ILE A 1 253 ? -7.570 -3.187 -2.820 1.00 93.50 253 ILE A C 1
ATOM 2092 O O . ILE A 1 253 ? -7.552 -2.180 -2.111 1.00 93.50 253 ILE A O 1
ATOM 2096 N N . TYR A 1 254 ? -8.041 -3.135 -4.068 1.00 95.06 254 TYR A N 1
ATOM 2097 C CA . TYR A 1 254 ? -8.536 -1.892 -4.667 1.00 95.06 254 TYR A CA 1
ATOM 2098 C C . TYR A 1 254 ? -9.785 -1.342 -3.968 1.00 95.06 254 TYR A C 1
ATOM 2100 O O . TYR A 1 254 ? -9.910 -0.124 -3.812 1.00 95.06 254 TYR A O 1
ATOM 2108 N N . VAL A 1 255 ? -10.704 -2.195 -3.510 1.00 95.06 255 VAL A N 1
ATOM 2109 C CA . VAL A 1 255 ? -11.873 -1.774 -2.716 1.00 95.06 255 VAL A CA 1
ATOM 2110 C C . VAL A 1 255 ? -11.436 -1.158 -1.383 1.00 95.06 255 VAL A C 1
ATOM 2112 O O . VAL A 1 255 ? -11.949 -0.101 -0.994 1.00 95.06 255 VAL A O 1
ATOM 2115 N N . ILE A 1 256 ? -10.447 -1.755 -0.712 1.00 93.69 256 ILE A N 1
ATOM 2116 C CA . ILE A 1 256 ? -9.856 -1.205 0.514 1.00 93.69 256 ILE A CA 1
ATOM 2117 C C . ILE A 1 256 ? -9.233 0.165 0.240 1.00 93.69 256 ILE A C 1
ATOM 2119 O O . ILE A 1 256 ? -9.577 1.127 0.921 1.00 93.69 256 ILE A O 1
ATOM 2123 N N . PHE A 1 257 ? -8.398 0.305 -0.791 1.00 93.69 257 PHE A N 1
ATOM 2124 C CA . PHE A 1 257 ? -7.758 1.587 -1.113 1.00 93.69 257 PHE A CA 1
ATOM 2125 C C . PHE A 1 257 ? -8.759 2.683 -1.490 1.00 93.69 257 PHE A C 1
ATOM 2127 O O . PHE A 1 257 ? -8.614 3.819 -1.041 1.00 93.69 257 PHE A O 1
ATOM 2134 N N . ASN A 1 258 ? -9.813 2.351 -2.241 1.00 93.31 258 ASN A N 1
ATOM 2135 C CA . ASN A 1 258 ? -10.916 3.282 -2.487 1.00 93.31 258 ASN A CA 1
ATOM 2136 C C . ASN A 1 258 ? -11.562 3.756 -1.176 1.00 93.31 258 ASN A C 1
ATOM 2138 O O . ASN A 1 258 ? -11.896 4.928 -1.040 1.00 93.31 258 ASN A O 1
ATOM 2142 N N . THR A 1 259 ? -11.702 2.856 -0.201 1.00 92.88 259 THR A N 1
ATOM 2143 C CA . THR A 1 259 ? -12.244 3.181 1.125 1.00 92.88 259 THR A CA 1
ATOM 2144 C C . THR A 1 259 ? -11.287 4.070 1.926 1.00 92.88 259 THR A C 1
ATOM 2146 O O . THR A 1 259 ? -11.746 4.981 2.610 1.00 92.88 259 THR A O 1
ATOM 2149 N N . LEU A 1 260 ? -9.969 3.856 1.821 1.00 91.44 260 LEU A N 1
ATOM 2150 C CA . LEU A 1 260 ? -8.956 4.674 2.501 1.00 91.44 260 LEU A CA 1
ATOM 2151 C C . LEU A 1 260 ? -8.916 6.117 1.979 1.00 91.44 260 LEU A C 1
ATOM 2153 O O . LEU A 1 260 ? -8.804 7.045 2.773 1.00 91.44 260 LEU A O 1
ATOM 2157 N N . LEU A 1 261 ? -9.032 6.317 0.663 1.00 86.44 261 LEU A N 1
ATOM 2158 C CA . LEU A 1 261 ? -8.959 7.651 0.047 1.00 86.44 261 LEU A CA 1
ATOM 2159 C C . LEU A 1 261 ? -10.107 8.584 0.460 1.00 86.44 261 LEU A C 1
ATOM 2161 O O . LEU A 1 261 ? -9.959 9.804 0.425 1.00 86.44 261 LEU A O 1
ATOM 2165 N N . GLU A 1 262 ? -11.249 8.020 0.848 1.00 76.06 262 GLU A N 1
ATOM 2166 C CA . GLU A 1 262 ? -12.480 8.761 1.136 1.00 76.06 262 GLU A CA 1
ATOM 2167 C C . GLU A 1 262 ? -12.685 9.051 2.640 1.00 76.06 262 GLU A C 1
ATOM 2169 O O . GLU A 1 262 ? -13.743 9.567 3.020 1.00 76.06 262 GLU A O 1
ATOM 2174 N N . LYS A 1 263 ? -11.743 8.672 3.523 1.00 77.12 263 LYS A N 1
ATOM 2175 C CA . LYS A 1 263 ? -11.974 8.607 4.980 1.00 77.12 263 LYS A CA 1
ATOM 2176 C C . LYS A 1 263 ? -10.798 9.113 5.826 1.00 77.12 263 LYS A C 1
ATOM 2178 O O . LYS A 1 263 ? -9.687 9.316 5.353 1.00 77.12 263 LYS A O 1
ATOM 2183 N N . ASP A 1 264 ? -11.092 9.331 7.106 1.00 87.25 264 ASP A N 1
ATOM 2184 C CA . ASP A 1 264 ? -10.136 9.688 8.154 1.00 87.25 264 ASP A CA 1
ATOM 2185 C C . ASP A 1 264 ? -9.229 8.489 8.547 1.00 87.25 264 ASP A C 1
ATOM 2187 O O . ASP A 1 264 ? -9.607 7.344 8.281 1.00 87.25 264 ASP A O 1
ATOM 2191 N N . PRO A 1 265 ? -8.062 8.701 9.198 1.00 89.31 265 PRO A N 1
ATOM 2192 C CA . PRO A 1 265 ? -7.126 7.624 9.551 1.00 89.31 265 PRO A CA 1
ATOM 2193 C C . PRO A 1 265 ? -7.723 6.460 10.352 1.00 89.31 265 PRO A C 1
ATOM 2195 O O . PRO A 1 265 ? -7.194 5.347 10.310 1.00 89.31 265 PRO A O 1
ATOM 2198 N N . PHE A 1 266 ? -8.817 6.687 11.088 1.00 91.06 266 PHE A N 1
ATOM 2199 C CA . PHE A 1 266 ? -9.458 5.658 11.904 1.00 91.06 266 PHE A CA 1
ATOM 2200 C C . PHE A 1 266 ? -10.048 4.527 11.064 1.00 91.06 266 PHE A C 1
ATOM 2202 O O . PHE A 1 266 ? -10.221 3.414 11.559 1.00 91.06 266 PHE A O 1
ATOM 2209 N N . VAL A 1 267 ? -10.326 4.781 9.780 1.00 92.12 267 VAL A N 1
ATOM 2210 C CA . VAL A 1 267 ? -10.893 3.790 8.859 1.00 92.12 267 VAL A CA 1
ATOM 2211 C C . VAL A 1 267 ? -10.080 2.496 8.805 1.00 92.12 267 VAL A C 1
ATOM 2213 O O . VAL A 1 267 ? -10.669 1.431 8.663 1.00 92.12 267 VAL A O 1
ATOM 2216 N N . LEU A 1 268 ? -8.755 2.554 8.985 1.00 90.44 268 LEU A N 1
ATOM 2217 C CA . LEU A 1 268 ? -7.902 1.362 9.019 1.00 90.44 268 LEU A CA 1
ATOM 2218 C C . LEU A 1 268 ? -8.328 0.395 10.132 1.00 90.44 268 LEU A C 1
ATOM 2220 O O . LEU A 1 268 ? -8.443 -0.805 9.900 1.00 90.44 268 LEU A O 1
ATOM 2224 N N . PHE A 1 269 ? -8.648 0.920 11.315 1.00 89.94 269 PHE A N 1
ATOM 2225 C CA . PHE A 1 269 ? -9.132 0.125 12.445 1.00 89.94 269 PHE A CA 1
ATOM 2226 C C . PHE A 1 269 ? -10.549 -0.401 12.207 1.00 89.94 269 PHE A C 1
ATOM 2228 O O . PHE A 1 269 ? -10.861 -1.525 12.590 1.00 89.94 269 PHE A O 1
ATOM 2235 N N . VAL A 1 270 ? -11.397 0.371 11.520 1.00 93.00 270 VAL A N 1
ATOM 2236 C CA . VAL A 1 270 ? -12.741 -0.082 11.130 1.00 93.00 270 VAL A CA 1
ATOM 2237 C C . VAL A 1 270 ? -12.658 -1.251 10.143 1.00 93.00 270 VAL A C 1
ATOM 2239 O O . VAL A 1 270 ? -13.371 -2.236 10.306 1.00 93.00 270 VAL A O 1
ATOM 2242 N N . ILE A 1 271 ? -11.761 -1.187 9.153 1.00 91.88 271 ILE A N 1
ATOM 2243 C CA . ILE A 1 271 ? -11.536 -2.282 8.195 1.00 91.88 271 ILE A CA 1
ATOM 2244 C C . ILE A 1 271 ? -11.082 -3.547 8.931 1.00 91.88 271 ILE A C 1
ATOM 2246 O O . ILE A 1 271 ? -11.646 -4.616 8.702 1.00 91.88 271 ILE A O 1
ATOM 2250 N N . LEU A 1 272 ? -10.132 -3.427 9.863 1.00 87.94 272 LEU A N 1
ATOM 2251 C CA . LEU A 1 272 ? -9.710 -4.552 10.704 1.00 87.94 272 LEU A CA 1
ATOM 2252 C C . LEU A 1 272 ? -10.867 -5.100 11.552 1.00 87.94 272 LEU A C 1
ATOM 2254 O O . LEU A 1 272 ? -11.004 -6.310 11.687 1.00 87.94 272 LEU A O 1
ATOM 2258 N N . GLY A 1 273 ? -11.740 -4.234 12.069 1.00 89.25 273 GLY A N 1
ATOM 2259 C CA . GLY A 1 273 ? -12.926 -4.635 12.828 1.00 89.25 273 GLY A CA 1
ATOM 2260 C C . GLY A 1 273 ? -13.957 -5.398 11.993 1.00 89.25 273 GLY A C 1
ATOM 2261 O O . GLY A 1 273 ? -14.599 -6.317 12.506 1.00 89.25 273 GLY A O 1
ATOM 2262 N N . VAL A 1 274 ? -14.090 -5.062 10.705 1.00 91.62 274 VAL A N 1
ATOM 2263 C CA . VAL A 1 274 ? -14.922 -5.803 9.740 1.00 91.62 274 VAL A CA 1
ATOM 2264 C C . VAL A 1 274 ? -14.311 -7.162 9.397 1.00 91.62 274 VAL A C 1
ATOM 2266 O O . VAL A 1 274 ? -15.047 -8.131 9.225 1.00 91.62 274 VAL A O 1
ATOM 2269 N N . LEU A 1 275 ? -12.982 -7.244 9.316 1.00 87.38 275 LEU A N 1
ATOM 2270 C CA . LEU A 1 275 ? -12.245 -8.468 8.981 1.00 87.38 275 LEU A CA 1
ATOM 2271 C C . LEU A 1 275 ? -11.853 -9.304 10.210 1.00 87.38 275 LEU A C 1
ATOM 2273 O O . LEU A 1 275 ? -11.183 -10.323 10.064 1.00 87.38 275 LEU A O 1
ATOM 2277 N N . ARG A 1 276 ? -12.279 -8.911 11.416 1.00 83.12 276 ARG A N 1
ATOM 2278 C CA . ARG A 1 276 ? -11.824 -9.498 12.685 1.00 83.12 276 ARG A CA 1
ATOM 2279 C C . ARG A 1 276 ? -11.981 -11.016 12.758 1.00 83.12 276 ARG A C 1
ATOM 2281 O O . ARG A 1 276 ? -11.059 -11.684 13.205 1.00 83.12 276 ARG A O 1
ATOM 2288 N N . ASP A 1 277 ? -13.098 -11.547 12.260 1.00 77.94 277 ASP A N 1
ATOM 2289 C CA . ASP A 1 277 ? -13.411 -12.976 12.347 1.00 77.94 277 ASP A CA 1
ATOM 2290 C C . ASP A 1 277 ? -12.473 -13.796 11.438 1.00 77.94 277 ASP A C 1
ATOM 2292 O O . ASP A 1 277 ? -12.248 -14.976 11.675 1.00 77.94 277 ASP A O 1
ATOM 2296 N N . GLN A 1 278 ? -11.889 -13.160 10.413 1.00 77.25 278 GLN A N 1
ATOM 2297 C CA . GLN A 1 278 ? -10.885 -13.757 9.526 1.00 77.25 278 GLN A CA 1
ATOM 2298 C C . GLN A 1 278 ? -9.460 -13.573 10.081 1.00 77.25 278 GLN A C 1
ATOM 2300 O O . GLN A 1 278 ? -8.602 -14.425 9.879 1.00 77.25 278 GLN A O 1
ATOM 2305 N N . ILE A 1 279 ? -9.213 -12.488 10.824 1.00 67.12 279 ILE A N 1
ATOM 2306 C CA . ILE A 1 279 ? -7.909 -12.170 11.431 1.00 67.12 279 ILE A CA 1
ATOM 2307 C C . ILE A 1 279 ? -7.662 -12.980 12.716 1.00 67.12 279 ILE A C 1
ATOM 2309 O O . ILE A 1 279 ? -6.529 -13.373 12.983 1.00 67.12 279 ILE A O 1
ATOM 2313 N N . GLU A 1 280 ? -8.694 -13.269 13.515 1.00 55.66 280 GLU A N 1
ATOM 2314 C CA . GLU A 1 280 ? -8.578 -14.035 14.771 1.00 55.66 280 GLU A CA 1
ATOM 2315 C C . GLU A 1 280 ? -8.100 -15.483 14.545 1.00 55.66 280 GLU A C 1
ATOM 2317 O O . GLU A 1 280 ? -7.490 -16.096 15.423 1.00 55.66 280 GLU A O 1
ATOM 2322 N N . VAL A 1 281 ? -8.293 -16.009 13.334 1.00 45.53 281 VAL A N 1
ATOM 2323 C CA . VAL A 1 281 ? -7.843 -17.346 12.920 1.00 45.53 281 VAL A CA 1
ATOM 2324 C C . VAL A 1 281 ? -6.396 -17.329 12.391 1.00 45.53 281 VAL A C 1
ATOM 2326 O O . VAL A 1 281 ? -5.738 -18.369 12.361 1.00 45.53 281 VAL A O 1
ATOM 2329 N N . ALA A 1 282 ? -5.842 -16.154 12.066 1.00 41.06 282 ALA A N 1
ATOM 2330 C CA . ALA A 1 282 ? -4.543 -16.000 11.403 1.00 41.06 282 ALA A CA 1
ATOM 2331 C C . ALA A 1 282 ? -3.323 -16.576 12.157 1.00 41.06 282 ALA A C 1
ATOM 2333 O O . ALA A 1 282 ? -2.437 -17.105 11.489 1.00 41.06 282 ALA A O 1
ATOM 2334 N N . PRO A 1 283 ? -3.238 -16.589 13.509 1.00 43.84 283 PRO A N 1
ATOM 2335 C CA . PRO A 1 283 ? -2.131 -17.260 14.201 1.00 43.84 283 PRO A CA 1
ATOM 2336 C C . PRO A 1 283 ? -2.104 -18.786 13.995 1.00 43.84 283 PRO A C 1
ATOM 2338 O O . PRO A 1 283 ? -1.137 -19.431 14.395 1.00 43.84 283 PRO A O 1
ATOM 2341 N N . LYS A 1 284 ? -3.173 -19.369 13.430 1.00 40.12 284 LYS A N 1
ATOM 2342 C CA . LYS A 1 284 ? -3.344 -20.807 13.175 1.00 40.12 284 LYS A CA 1
ATOM 2343 C C . LYS A 1 284 ? -3.531 -21.151 11.692 1.00 40.12 284 LYS A C 1
ATOM 2345 O O . LYS A 1 284 ? -3.679 -22.329 11.381 1.00 40.12 284 LYS A O 1
ATOM 2350 N N . MET A 1 285 ? -3.563 -20.161 10.799 1.00 36.91 285 MET A N 1
ATOM 2351 C CA . MET A 1 285 ? -3.793 -20.390 9.374 1.00 36.91 285 MET A CA 1
ATOM 2352 C C . MET A 1 285 ? -2.488 -20.757 8.678 1.00 36.91 285 MET A C 1
ATOM 2354 O O . MET A 1 285 ? -1.508 -20.012 8.703 1.00 36.91 285 MET A O 1
ATOM 2358 N N . ASP A 1 286 ? -2.510 -21.910 8.021 1.00 41.91 286 ASP A N 1
ATOM 2359 C CA . ASP A 1 286 ? -1.609 -22.188 6.914 1.00 41.91 286 ASP A CA 1
ATOM 2360 C C . ASP A 1 286 ? -1.795 -21.093 5.839 1.00 41.91 286 ASP A C 1
ATOM 2362 O O . ASP A 1 286 ? -2.870 -20.497 5.724 1.00 41.91 286 ASP A O 1
ATOM 2366 N N . GLN A 1 287 ? -0.772 -20.798 5.034 1.00 46.81 287 GLN A N 1
ATOM 2367 C CA . GLN A 1 287 ? -0.779 -19.670 4.074 1.00 46.81 287 GLN A CA 1
ATOM 2368 C C . GLN A 1 287 ? -1.873 -19.767 2.976 1.00 46.81 287 GLN A C 1
ATOM 2370 O O . GLN A 1 287 ? -1.967 -18.894 2.102 1.00 46.81 287 GLN A O 1
ATOM 2375 N N . SER A 1 288 ? -2.690 -20.825 2.997 1.00 45.25 288 SER A N 1
ATOM 2376 C CA . SER A 1 288 ? -3.805 -21.105 2.094 1.00 45.25 288 SER A CA 1
ATOM 2377 C C . SER A 1 288 ? -5.093 -20.335 2.408 1.00 45.25 288 SER A C 1
ATOM 2379 O O . SER A 1 288 ? -5.864 -20.086 1.479 1.00 45.25 288 SER A O 1
ATOM 2381 N N . ASP A 1 289 ? -5.312 -19.889 3.649 1.00 57.16 289 ASP A N 1
ATOM 2382 C CA . ASP A 1 289 ? -6.566 -19.237 4.060 1.00 57.16 289 ASP A CA 1
ATOM 2383 C C . ASP A 1 289 ? -6.446 -17.706 4.032 1.00 57.16 289 ASP A C 1
ATOM 2385 O O . ASP A 1 289 ? -6.389 -17.012 5.044 1.00 57.16 289 ASP A O 1
ATOM 2389 N N . LYS A 1 290 ? -6.357 -17.154 2.819 1.00 68.88 290 LYS A N 1
ATOM 2390 C CA . LYS A 1 290 ? -6.293 -15.700 2.603 1.00 68.88 290 LYS A CA 1
ATOM 2391 C C . LYS A 1 290 ? -7.640 -15.024 2.874 1.00 68.88 290 LYS A C 1
ATOM 2393 O O . LYS A 1 290 ? -8.693 -15.570 2.546 1.00 68.88 290 LYS A O 1
ATOM 2398 N N . CYS A 1 291 ? -7.589 -13.788 3.367 1.00 81.69 291 CYS A N 1
ATOM 2399 C CA . CYS A 1 291 ? -8.766 -12.971 3.650 1.00 81.69 291 CYS A CA 1
ATOM 2400 C C . CYS A 1 291 ? -9.509 -12.559 2.368 1.00 81.69 291 CYS A C 1
ATOM 2402 O O . CYS A 1 291 ? -8.892 -12.281 1.332 1.00 81.69 291 CYS A O 1
ATOM 2404 N N . VAL A 1 292 ? -10.837 -12.485 2.464 1.00 87.31 292 VAL A N 1
ATOM 2405 C CA . VAL A 1 292 ? -11.747 -12.053 1.392 1.00 87.31 292 VAL A CA 1
ATOM 2406 C C . VAL A 1 292 ? -12.687 -10.983 1.937 1.00 87.31 292 VAL A C 1
ATOM 2408 O O . VAL A 1 292 ? -13.164 -11.077 3.075 1.00 87.31 292 VAL A O 1
ATOM 2411 N N . LEU A 1 293 ? -12.962 -9.947 1.142 1.00 90.94 293 LEU A N 1
ATOM 2412 C CA . LEU A 1 293 ? -13.937 -8.942 1.550 1.00 90.94 293 LEU A CA 1
ATOM 2413 C C . LEU A 1 293 ? -15.361 -9.517 1.549 1.00 90.94 293 LEU A C 1
ATOM 2415 O O . LEU A 1 293 ? -15.744 -10.223 0.622 1.00 90.94 293 LEU A O 1
ATOM 2419 N N . PRO A 1 294 ? -16.187 -9.191 2.556 1.00 91.81 294 PRO A N 1
ATOM 2420 C CA . PRO A 1 294 ? -17.600 -9.551 2.525 1.00 91.81 294 PRO A CA 1
ATOM 2421 C C . PRO A 1 294 ? -18.345 -8.762 1.434 1.00 91.81 294 PRO A C 1
ATOM 2423 O O . PRO A 1 294 ? -18.103 -7.568 1.276 1.00 91.81 294 PRO A O 1
ATOM 2426 N N . ASP A 1 295 ? -19.323 -9.377 0.762 1.00 89.88 295 ASP A N 1
ATOM 2427 C CA . ASP A 1 295 ? -20.076 -8.755 -0.349 1.00 89.88 295 ASP A CA 1
ATOM 2428 C C . ASP A 1 295 ? -20.713 -7.400 0.015 1.00 89.88 295 ASP A C 1
ATOM 2430 O O . ASP A 1 295 ? -20.777 -6.474 -0.791 1.00 89.88 295 ASP A O 1
ATOM 2434 N N . ASN A 1 296 ? -21.144 -7.242 1.269 1.00 92.81 296 ASN A N 1
ATOM 2435 C CA . ASN A 1 296 ? -21.716 -6.009 1.809 1.00 92.81 296 ASN A CA 1
ATOM 2436 C C . ASN A 1 296 ? -20.684 -5.130 2.545 1.00 92.81 296 ASN A C 1
ATOM 2438 O O . ASN A 1 296 ? -21.031 -4.434 3.504 1.00 92.81 296 ASN A O 1
ATOM 2442 N N . PHE A 1 297 ? -19.419 -5.138 2.107 1.00 93.81 297 PHE A N 1
ATOM 2443 C CA . PHE A 1 297 ? -18.300 -4.464 2.778 1.00 93.81 297 PHE A CA 1
ATOM 2444 C C . PHE A 1 297 ? -18.589 -3.005 3.146 1.00 93.81 297 PHE A C 1
ATOM 2446 O O . PHE A 1 297 ? -18.412 -2.615 4.297 1.00 93.81 297 PHE A O 1
ATOM 2453 N N . SER A 1 298 ? -19.104 -2.196 2.215 1.00 92.50 298 SER A N 1
ATOM 2454 C CA . SER A 1 298 ? -19.400 -0.781 2.490 1.00 92.50 298 SER A CA 1
ATOM 2455 C C . SER A 1 298 ? -20.450 -0.582 3.587 1.00 92.50 298 SER A C 1
ATOM 2457 O O . SER A 1 298 ? -20.365 0.389 4.338 1.00 92.50 298 SER A O 1
ATOM 2459 N N . GLN A 1 299 ? -21.427 -1.486 3.691 1.00 94.81 299 GLN A N 1
ATOM 2460 C CA . GLN A 1 299 ? -22.436 -1.457 4.748 1.00 94.81 299 GLN A CA 1
ATOM 2461 C C . GLN A 1 299 ? -21.822 -1.889 6.086 1.00 94.81 299 GLN A C 1
ATOM 2463 O O . GLN A 1 299 ? -21.949 -1.165 7.073 1.00 94.81 299 GLN A O 1
ATOM 2468 N N . LYS A 1 300 ? -21.041 -2.978 6.093 1.00 95.69 300 LYS A N 1
ATOM 2469 C CA . LYS A 1 300 ? -20.316 -3.445 7.284 1.00 95.69 300 LYS A CA 1
ATOM 2470 C C . LYS A 1 300 ? -19.334 -2.409 7.833 1.00 95.69 300 LYS A C 1
ATOM 2472 O O . LYS A 1 300 ? -19.198 -2.294 9.044 1.00 95.69 300 LYS A O 1
ATOM 2477 N N . ILE A 1 301 ? -18.688 -1.612 6.977 1.00 95.12 301 ILE A N 1
ATOM 2478 C CA . ILE A 1 301 ? -17.835 -0.492 7.411 1.00 95.12 301 ILE A CA 1
ATOM 2479 C C . ILE A 1 301 ? -18.646 0.558 8.179 1.00 95.12 301 ILE A C 1
ATOM 2481 O O . ILE A 1 301 ? -18.179 1.055 9.202 1.00 95.12 301 ILE A O 1
ATOM 2485 N N . LYS A 1 302 ? -19.858 0.902 7.719 1.00 94.69 302 LYS A N 1
ATOM 2486 C CA . LYS A 1 302 ? -20.722 1.872 8.414 1.00 94.69 302 LYS A CA 1
ATOM 2487 C C . LYS A 1 302 ? -21.174 1.341 9.772 1.00 94.69 302 LYS A C 1
ATOM 2489 O O . LYS A 1 302 ? -21.039 2.051 10.763 1.00 94.69 302 LYS A O 1
ATOM 2494 N N . GLU A 1 303 ? -21.654 0.101 9.805 1.00 95.62 303 GLU A N 1
ATOM 2495 C CA . GLU A 1 303 ? -22.103 -0.573 11.028 1.00 95.62 303 GLU A CA 1
ATOM 2496 C C . GLU A 1 303 ? -20.954 -0.691 12.035 1.00 95.62 303 GLU A C 1
ATOM 2498 O O . GLU A 1 303 ? -21.060 -0.216 13.162 1.00 95.62 303 GLU A O 1
ATOM 2503 N N . CYS A 1 304 ? -19.802 -1.211 11.605 1.00 95.38 304 CYS A N 1
ATOM 2504 C CA . CYS A 1 304 ? -18.627 -1.350 12.461 1.00 95.38 304 CYS A CA 1
ATOM 2505 C C . CYS A 1 304 ? -18.124 0.008 12.973 1.00 95.38 304 CYS A C 1
ATOM 2507 O O . CYS A 1 304 ? -17.778 0.128 14.147 1.00 95.38 304 CYS A O 1
ATOM 2509 N N . LYS A 1 305 ? -18.147 1.065 12.145 1.00 95.31 305 LYS A N 1
ATOM 2510 C CA . LYS A 1 305 ? -17.792 2.421 12.593 1.00 95.31 305 LYS A CA 1
ATOM 2511 C C . LYS A 1 305 ? -18.714 2.907 13.714 1.00 95.31 305 LYS A C 1
ATOM 2513 O O . LYS A 1 305 ? -18.209 3.461 14.687 1.00 95.31 305 LYS A O 1
ATOM 2518 N N . GLN A 1 306 ? -20.026 2.692 13.603 1.00 95.75 306 GLN A N 1
ATOM 2519 C CA . GLN A 1 306 ? -20.992 3.075 14.641 1.00 95.75 306 GLN A CA 1
ATOM 2520 C C . GLN A 1 306 ? -20.763 2.304 15.944 1.00 95.75 306 GLN A C 1
ATOM 2522 O O . GLN A 1 306 ? -20.770 2.894 17.023 1.00 95.75 306 GLN A O 1
ATOM 2527 N N . GLU A 1 307 ? -20.509 0.998 15.854 1.00 95.62 307 GLU A N 1
ATOM 2528 C CA . GLU A 1 307 ? -20.218 0.179 17.031 1.00 95.62 307 GLU A CA 1
ATOM 2529 C C . GLU A 1 307 ? -18.941 0.637 17.744 1.00 95.62 307 GLU A C 1
ATOM 2531 O O . GLU A 1 307 ? -18.940 0.810 18.961 1.00 95.62 307 GLU A O 1
ATOM 2536 N N . ILE A 1 308 ? -17.871 0.902 16.990 1.00 93.88 308 ILE A N 1
ATOM 2537 C CA . ILE A 1 308 ? -16.610 1.384 17.556 1.00 93.88 308 ILE A CA 1
ATOM 2538 C C . ILE A 1 308 ? -16.777 2.788 18.169 1.00 93.88 308 ILE A C 1
ATOM 2540 O O . ILE A 1 308 ? -16.206 3.075 19.223 1.00 93.88 308 ILE A O 1
ATOM 2544 N N . GLN A 1 309 ? -17.574 3.668 17.553 1.00 94.50 309 GLN A N 1
ATOM 2545 C CA . GLN A 1 309 ? -17.893 4.986 18.117 1.00 94.50 309 GLN A CA 1
ATOM 2546 C C . GLN A 1 309 ? -18.633 4.866 19.451 1.00 94.50 309 GLN A C 1
ATOM 2548 O O . GLN A 1 309 ? -18.272 5.548 20.409 1.00 94.50 309 GLN A O 1
ATOM 2553 N N . LYS A 1 310 ? -19.5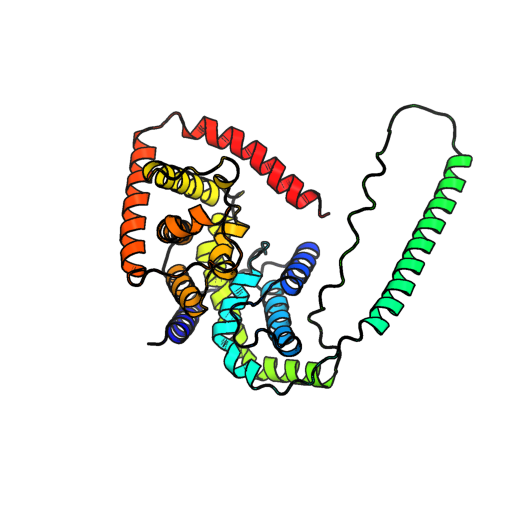99 3.946 19.550 1.00 94.75 310 LYS A N 1
ATOM 2554 C CA . LYS A 1 310 ? -20.280 3.647 20.814 1.00 94.75 310 LYS A CA 1
ATOM 2555 C C . LYS A 1 310 ? -19.288 3.176 21.883 1.00 94.75 310 LYS A C 1
ATOM 2557 O O . LYS A 1 310 ? -19.315 3.691 22.999 1.00 94.75 310 LYS A O 1
ATOM 2562 N N . THR A 1 311 ? -18.355 2.286 21.535 1.00 92.75 311 THR A N 1
ATOM 2563 C CA . THR A 1 311 ? -17.276 1.876 22.450 1.00 92.75 311 THR A CA 1
ATOM 2564 C C . THR A 1 311 ? -16.430 3.070 22.903 1.00 92.75 311 THR A C 1
ATOM 2566 O O . THR A 1 311 ? -16.132 3.204 24.089 1.00 92.75 311 THR A O 1
ATOM 2569 N N . GLN A 1 312 ? -16.066 3.974 21.990 1.00 93.19 312 GLN A N 1
ATOM 2570 C CA . GLN A 1 312 ? -15.305 5.177 22.334 1.00 93.19 312 GLN A CA 1
ATOM 2571 C C . GLN A 1 312 ? -16.067 6.078 23.323 1.00 93.19 312 GLN A C 1
ATOM 2573 O O . GLN A 1 312 ? -15.464 6.633 24.243 1.00 93.19 312 GLN A O 1
ATOM 2578 N N . GLU A 1 313 ? -17.380 6.238 23.155 1.00 93.25 313 GLU A N 1
ATOM 2579 C CA . GLU A 1 313 ? -18.226 7.010 24.073 1.00 93.25 313 GLU A CA 1
ATOM 2580 C C . GLU A 1 313 ? -18.339 6.360 25.455 1.00 93.25 313 GLU A C 1
ATOM 2582 O O . GLU A 1 313 ? -18.243 7.051 26.471 1.00 93.25 313 GLU A O 1
ATOM 2587 N N . GLU A 1 314 ? -18.504 5.039 25.512 1.00 91.56 314 GLU A N 1
ATOM 2588 C CA . GLU A 1 314 ? -18.530 4.275 26.763 1.00 91.56 314 GLU A CA 1
ATOM 2589 C C . GLU A 1 314 ? -17.200 4.398 27.519 1.00 91.56 314 GLU A C 1
ATOM 2591 O O . GLU A 1 314 ? -17.194 4.661 28.723 1.00 91.56 314 GLU A O 1
ATOM 2596 N N . MET A 1 315 ? -16.067 4.329 26.809 1.00 87.31 315 MET A N 1
ATOM 2597 C CA . MET A 1 315 ? -14.740 4.555 27.394 1.00 87.31 315 MET A CA 1
ATOM 2598 C C . MET A 1 315 ? -14.586 5.965 27.979 1.00 87.31 315 MET A C 1
ATOM 2600 O O . MET A 1 315 ? -13.985 6.119 29.043 1.00 87.31 315 MET A O 1
ATOM 2604 N N . LYS A 1 316 ? -15.142 6.990 27.318 1.00 88.25 316 LYS A N 1
ATOM 2605 C CA . LYS A 1 316 ? -15.123 8.380 27.810 1.00 88.25 316 LYS A CA 1
ATOM 2606 C C . LYS A 1 316 ? -15.990 8.571 29.056 1.00 88.25 316 LYS A C 1
ATOM 2608 O O . LYS A 1 316 ? -15.602 9.320 29.945 1.00 88.25 316 LYS A O 1
ATOM 2613 N N . LYS A 1 317 ? -17.142 7.895 29.134 1.00 84.81 317 LYS A N 1
ATOM 2614 C CA . LYS A 1 317 ? -18.036 7.929 30.307 1.00 84.81 317 LYS A CA 1
ATOM 2615 C C . LYS A 1 317 ? -17.452 7.174 31.504 1.00 84.81 317 LYS A C 1
ATOM 2617 O O . LYS A 1 317 ? -17.696 7.557 32.642 1.00 84.81 317 LYS A O 1
ATOM 2622 N N . GLY A 1 318 ? -16.692 6.109 31.243 1.00 67.81 318 GLY A N 1
ATOM 2623 C CA . GLY A 1 318 ? -16.200 5.191 32.266 1.00 67.81 318 GLY A CA 1
ATOM 2624 C C . GLY A 1 318 ? -14.909 5.588 32.987 1.00 67.81 318 GLY A C 1
ATOM 2625 O O . GLY A 1 318 ? -14.612 4.949 33.990 1.00 67.81 318 GLY A O 1
ATOM 2626 N N . ASN A 1 319 ? -14.110 6.566 32.522 1.00 52.84 319 ASN A N 1
ATOM 2627 C CA . ASN A 1 319 ? -12.779 6.790 33.109 1.00 52.84 319 ASN A CA 1
ATOM 2628 C C . ASN A 1 319 ? -12.175 8.201 32.998 1.00 52.84 319 ASN A C 1
ATOM 2630 O O . ASN A 1 319 ? -11.616 8.580 31.970 1.00 52.84 319 ASN A O 1
ATOM 2634 N N . SER A 1 320 ? -12.097 8.872 34.152 1.00 45.72 320 SER A N 1
ATOM 2635 C CA . SER A 1 320 ? -10.987 9.758 34.529 1.00 45.72 320 SER A CA 1
ATOM 2636 C C . SER A 1 320 ? -9.769 8.986 35.089 1.00 45.72 320 SER A C 1
ATOM 2638 O O . SER A 1 320 ? -8.732 9.597 35.330 1.00 45.72 320 SER A O 1
ATOM 2640 N N . THR A 1 321 ? -9.843 7.653 35.260 1.00 42.31 321 THR A N 1
ATOM 2641 C CA . THR A 1 321 ? -8.849 6.870 36.031 1.00 42.31 321 THR A CA 1
ATOM 2642 C C . THR A 1 321 ? -8.100 5.758 35.265 1.00 42.31 321 THR A C 1
ATOM 2644 O O . THR A 1 321 ? -6.929 5.535 35.562 1.00 42.31 321 THR A O 1
ATOM 2647 N N . PHE A 1 322 ? -8.652 5.100 34.232 1.00 42.25 322 PHE A N 1
ATOM 2648 C CA . PHE A 1 322 ? -7.900 4.075 33.455 1.00 42.25 322 PHE A CA 1
ATOM 2649 C C . PHE A 1 322 ? -6.935 4.635 32.406 1.00 42.25 322 PHE A C 1
ATOM 2651 O O . PHE A 1 322 ? -5.984 3.947 32.029 1.00 42.25 322 PHE A O 1
ATOM 2658 N N . ILE A 1 323 ? -7.171 5.845 31.890 1.00 46.41 323 ILE A N 1
ATOM 2659 C CA . ILE A 1 323 ? -6.415 6.355 30.732 1.00 46.41 323 ILE A CA 1
ATOM 2660 C C . ILE A 1 323 ? -4.940 6.607 31.098 1.00 46.41 323 ILE A C 1
ATOM 2662 O O . ILE A 1 323 ? -4.064 6.521 30.242 1.00 46.41 323 ILE A O 1
ATOM 2666 N N . ILE A 1 324 ? -4.631 6.828 32.379 1.00 42.41 324 ILE A N 1
ATOM 2667 C CA . ILE A 1 324 ? -3.284 7.204 32.828 1.00 42.41 324 ILE A CA 1
ATOM 2668 C C . ILE A 1 324 ? -2.412 5.972 33.121 1.00 42.41 324 ILE A C 1
ATOM 2670 O O . ILE A 1 324 ? -1.255 5.931 32.706 1.00 42.41 324 ILE A O 1
ATOM 2674 N N . ALA A 1 325 ? -2.953 4.924 33.750 1.00 36.50 325 ALA A N 1
ATOM 2675 C CA . ALA A 1 325 ? -2.148 3.761 34.137 1.00 36.50 325 ALA A CA 1
ATOM 2676 C C . ALA A 1 325 ? -1.696 2.915 32.930 1.00 36.50 325 ALA A C 1
ATOM 2678 O O . ALA A 1 325 ? -0.548 2.469 32.892 1.00 36.50 325 ALA A O 1
ATOM 2679 N N . GLY A 1 326 ? -2.559 2.750 31.917 1.00 39.12 326 GLY A N 1
ATOM 2680 C CA . GLY A 1 326 ? -2.238 2.002 30.697 1.00 39.12 326 GLY A CA 1
ATOM 2681 C C . GLY A 1 326 ? -1.355 2.776 29.715 1.00 39.12 326 GLY A C 1
ATOM 2682 O O . GLY A 1 326 ? -0.456 2.196 29.111 1.00 39.12 326 GLY A O 1
ATOM 2683 N N . ALA A 1 327 ? -1.545 4.093 29.578 1.00 40.69 327 ALA A N 1
ATOM 2684 C CA . ALA A 1 327 ? -0.756 4.906 28.650 1.00 40.69 327 ALA A CA 1
ATOM 2685 C C . ALA A 1 327 ? 0.702 5.091 29.109 1.00 40.69 327 ALA A C 1
ATOM 2687 O O . ALA A 1 327 ? 1.602 5.099 28.269 1.00 40.69 327 ALA A O 1
ATOM 2688 N N . VAL A 1 328 ? 0.951 5.194 30.421 1.00 37.69 328 VAL A N 1
ATOM 2689 C CA . VAL A 1 328 ? 2.292 5.464 30.975 1.00 37.69 328 VAL A CA 1
ATOM 2690 C C . VAL A 1 328 ? 3.183 4.218 30.968 1.00 37.69 328 VAL A C 1
ATOM 2692 O O . VAL A 1 328 ? 4.328 4.296 30.528 1.00 37.69 328 VAL A O 1
ATOM 2695 N N . THR A 1 329 ? 2.665 3.044 31.343 1.00 36.62 329 THR A N 1
ATOM 2696 C CA . THR A 1 329 ? 3.440 1.787 31.259 1.00 36.62 329 THR A CA 1
ATOM 2697 C C . THR A 1 329 ? 3.651 1.336 29.812 1.00 36.62 329 THR A C 1
ATOM 2699 O O . THR A 1 329 ? 4.741 0.881 29.460 1.00 36.62 329 THR A O 1
ATOM 2702 N N . SER A 1 330 ? 2.666 1.556 28.933 1.00 38.50 330 SER A N 1
ATOM 2703 C CA . SER A 1 330 ? 2.812 1.264 27.501 1.00 38.50 330 SER A CA 1
ATOM 2704 C C . SER A 1 330 ? 3.793 2.213 26.813 1.00 38.50 330 SER A C 1
ATOM 2706 O O . SER A 1 330 ? 4.544 1.780 25.950 1.00 38.50 330 SER A O 1
ATOM 2708 N N . ALA A 1 331 ? 3.843 3.500 27.175 1.00 39.78 331 ALA A N 1
ATOM 2709 C CA . ALA A 1 331 ? 4.757 4.452 26.539 1.00 39.78 331 ALA A CA 1
ATOM 2710 C C . ALA A 1 331 ? 6.239 4.111 26.776 1.00 39.78 331 ALA A C 1
ATOM 2712 O O . ALA A 1 331 ? 7.034 4.256 25.849 1.00 39.78 331 ALA A O 1
ATOM 2713 N N . VAL A 1 332 ? 6.591 3.611 27.965 1.00 39.72 332 VAL A N 1
ATOM 2714 C CA . VAL A 1 332 ? 7.969 3.214 28.308 1.00 39.72 332 VAL A CA 1
ATOM 2715 C C . VAL A 1 332 ? 8.351 1.894 27.628 1.00 39.72 332 VAL A C 1
ATOM 2717 O O . VAL A 1 332 ? 9.422 1.804 27.032 1.00 39.72 332 VAL A O 1
ATOM 2720 N N . ALA A 1 333 ? 7.451 0.904 27.610 1.00 37.69 333 ALA A N 1
ATOM 2721 C CA . ALA A 1 333 ? 7.698 -0.375 26.940 1.00 37.69 333 ALA A CA 1
ATOM 2722 C C . ALA A 1 333 ? 7.712 -0.256 25.401 1.00 37.69 333 ALA A C 1
ATOM 2724 O O . ALA A 1 333 ? 8.526 -0.895 24.744 1.00 37.69 333 ALA A O 1
ATOM 2725 N N . ILE A 1 334 ? 6.863 0.600 24.819 1.00 44.25 334 ILE A N 1
ATOM 2726 C CA . ILE A 1 334 ? 6.831 0.900 23.376 1.00 44.25 334 ILE A CA 1
ATOM 2727 C C . ILE A 1 334 ? 8.037 1.748 22.977 1.00 44.25 334 ILE A C 1
ATOM 2729 O O . ILE A 1 334 ? 8.621 1.501 21.928 1.00 44.25 334 ILE A O 1
ATOM 2733 N N . GLY A 1 335 ? 8.425 2.721 23.809 1.00 40.16 335 GLY A N 1
ATOM 2734 C CA . GLY A 1 335 ? 9.657 3.483 23.628 1.00 40.16 335 GLY A CA 1
ATOM 2735 C C . GLY A 1 335 ? 10.848 2.542 23.551 1.00 40.16 335 GLY A C 1
ATOM 2736 O O . GLY A 1 335 ? 11.582 2.608 22.581 1.00 40.16 335 GLY A O 1
ATOM 2737 N N . ALA A 1 336 ? 10.964 1.593 24.482 1.00 39.06 336 ALA A N 1
ATOM 2738 C CA . ALA A 1 336 ? 12.010 0.581 24.463 1.00 39.06 336 ALA A CA 1
ATOM 2739 C C . ALA A 1 336 ? 11.887 -0.385 23.270 1.00 39.06 336 ALA A C 1
ATOM 2741 O O . ALA A 1 336 ? 12.847 -0.528 22.536 1.00 39.06 336 ALA A O 1
ATOM 2742 N N . ALA A 1 337 ? 10.740 -1.009 22.993 1.00 41.56 337 ALA A N 1
ATOM 2743 C CA . ALA A 1 337 ? 10.631 -2.008 21.919 1.00 41.56 337 ALA A CA 1
ATOM 2744 C C . ALA A 1 337 ? 10.789 -1.411 20.507 1.00 41.56 337 ALA A C 1
ATOM 2746 O O . ALA A 1 337 ? 11.409 -2.025 19.642 1.00 41.56 337 ALA A O 1
ATOM 2747 N N . ILE A 1 338 ? 10.279 -0.197 20.274 1.00 45.47 338 ILE A N 1
ATOM 2748 C CA . ILE A 1 338 ? 10.490 0.537 19.020 1.00 45.47 338 ILE A CA 1
ATOM 2749 C C . ILE A 1 338 ? 11.935 1.047 18.972 1.00 45.47 338 ILE A C 1
ATOM 2751 O O . ILE A 1 338 ? 12.617 0.821 17.983 1.00 45.47 338 ILE A O 1
ATOM 2755 N N . PHE A 1 339 ? 12.463 1.659 20.035 1.00 40.44 339 PHE A N 1
ATOM 2756 C CA . PHE A 1 339 ? 13.852 2.132 20.050 1.00 40.44 339 PHE A CA 1
ATOM 2757 C C . PHE A 1 339 ? 14.868 0.992 19.921 1.00 40.44 339 PHE A C 1
ATOM 2759 O O . PHE A 1 339 ? 15.820 1.149 19.176 1.00 40.44 339 PHE A O 1
ATOM 2766 N N . PHE A 1 340 ? 14.668 -0.162 20.560 1.00 38.94 340 PHE A N 1
ATOM 2767 C CA . PHE A 1 340 ? 15.537 -1.336 20.431 1.00 38.94 340 PHE A CA 1
ATOM 2768 C C . PHE A 1 340 ? 15.342 -2.049 19.087 1.00 38.94 340 PHE A C 1
ATOM 2770 O O . PHE A 1 340 ? 16.339 -2.377 18.458 1.00 38.94 340 PHE A O 1
ATOM 2777 N N . GLY A 1 341 ? 14.114 -2.166 18.567 1.00 38.88 341 GLY A N 1
ATOM 2778 C CA . GLY A 1 341 ? 13.873 -2.689 17.213 1.00 38.88 341 GLY A CA 1
ATOM 2779 C C . GLY A 1 341 ? 14.431 -1.801 16.088 1.00 38.88 341 GLY A C 1
ATOM 2780 O O . GLY A 1 341 ? 14.805 -2.306 15.031 1.00 38.88 341 GLY A O 1
ATOM 2781 N N . PHE A 1 342 ? 14.537 -0.484 16.314 1.00 40.28 342 PHE A N 1
ATOM 2782 C CA . PHE A 1 342 ? 15.160 0.469 15.384 1.00 40.28 342 PHE A CA 1
ATOM 2783 C C . PHE A 1 342 ? 16.653 0.744 15.669 1.00 40.28 342 PHE A C 1
ATOM 2785 O O . PHE A 1 342 ? 17.334 1.264 14.789 1.00 40.28 342 PHE A O 1
ATOM 2792 N N . LYS A 1 343 ? 17.186 0.414 16.858 1.00 34.38 343 LYS A N 1
ATOM 2793 C CA . LYS A 1 343 ? 18.609 0.596 17.228 1.00 34.38 343 LYS A CA 1
ATOM 2794 C C . LYS A 1 343 ? 19.448 -0.673 17.047 1.00 34.38 343 LYS A C 1
ATOM 2796 O O . LYS A 1 343 ? 20.636 -0.529 16.815 1.00 34.38 343 LYS A O 1
ATOM 2801 N N . GLN A 1 344 ? 18.851 -1.867 17.067 1.00 34.03 344 GLN A N 1
ATOM 2802 C CA . GLN A 1 344 ? 19.527 -3.118 16.674 1.00 34.03 344 GLN A CA 1
ATOM 2803 C C . GLN A 1 344 ? 19.788 -3.229 15.158 1.00 34.03 344 GLN A C 1
ATOM 2805 O O . GLN A 1 344 ? 20.323 -4.221 14.711 1.00 34.03 344 GLN A O 1
ATOM 2810 N N . ASN A 1 345 ? 19.429 -2.220 14.355 1.00 36.91 345 ASN A N 1
ATOM 2811 C CA . ASN A 1 345 ? 19.734 -2.163 12.917 1.00 36.91 345 ASN A CA 1
ATOM 2812 C C . ASN A 1 345 ? 20.601 -0.932 12.564 1.00 36.91 345 ASN A C 1
ATOM 2814 O O . ASN A 1 345 ? 20.374 -0.300 11.529 1.00 36.91 345 ASN A O 1
ATOM 2818 N N . LYS A 1 346 ? 21.512 -0.515 13.455 1.00 32.38 346 LYS A N 1
ATOM 2819 C CA . LYS A 1 346 ? 22.406 0.638 13.246 1.00 32.38 346 LYS A CA 1
ATOM 2820 C C . LYS A 1 346 ? 23.859 0.241 13.110 1.00 32.38 346 LYS A C 1
ATOM 2822 O O . LYS A 1 346 ? 24.320 -0.498 13.999 1.00 32.38 346 LYS A O 1
#

pLDDT: mean 76.29, std 21.23, range [30.53, 98.06]

InterPro domains:
  IPR035969 Rab-GAP-TBC domain superfamily [SSF47923] (19-89)

Radius of gyration: 24.2 Å; chains: 1; bounding box: 75×44×60 Å

Sequence (346 aa):
MDVRNKLIKNIEKSVEHCEFIAVKKCKSDIQTIENDVNRTYFKYSVIYGKKTHLKIYKNILFEMFRDIPVPYYQGMIEIGGVLVEAFLSEKVRSIDLTSEHFDANKIVRELSSTSMENLKKLRENHAKNAKKVNKKEILDSSETESLQDISEDIVFETDSFYFHLEDNQKKYIDFKKENRKTIETIKNGLTELLRKVYIPLVSNNFKLYKEYNSIFCAFMHSKGVKISKMCSFLTAKHILTFFCRDMRNVDDIYVIFNTLLEKDPFVLFVILGVLRDQIEVAPKMDQSDKCVLPDNFSQKIKECKQEIQKTQEEMKKGNSTFIIAGAVTSAVAIGAAIFFGFKQNK

Foldseek 3Di:
DQLLVLLLVLLLVLLPDDDADADQDDPVQLVLLQVLLLPDQQPQAPCHPVLLLSLLLSVLLSVLSNGARDRDDRQLSLVLSLLCRSQCRVVSVPQDDDDDPDPVVVVVVVCVVVVVVVVVVVVVVVVVVVVVVVVDDDDDDDDDDDPPPPPPPPPPPRPRSDDPDPVSVVSSVVSCVVCVVVSVSSSSSSSLLCVFAPCVCPPPVRPVVLVLLVLLVLLCVVVVQDQDPVNSCPDSSCLVCVCSQFADHSSQVSVLSSQSSVDGNSLSSLLCQLQVVLVSCVVPDDSPSGGDADPCNVVSSVVSVVSSVVSVVVVVVPDPPPVPPVCVVCSVVVCVVVCVVVVVVD

Organism: NCBI:txid646526